Protein AF-A0A0F9BCU4-F1 (afdb_monomer)

Solvent-accessible surface area (backbone atoms only — not comparable to full-atom values): 13026 Å² total; per-residue (Å²): 126,60,72,67,46,51,76,42,69,86,35,14,66,63,17,43,56,48,29,57,57,51,48,73,81,33,63,68,57,53,56,47,33,61,50,18,60,74,67,30,83,35,57,85,41,32,33,21,34,30,30,59,36,35,42,67,47,48,54,51,52,46,32,46,41,42,12,38,26,50,52,32,40,21,48,50,41,42,74,52,28,35,38,29,33,37,16,17,36,30,71,76,66,54,29,30,26,29,33,38,56,66,46,54,71,70,57,48,53,52,27,49,48,54,37,58,72,63,66,41,84,41,78,45,78,54,74,89,38,58,86,87,75,54,69,70,65,41,53,44,49,56,50,23,45,80,68,70,35,56,50,61,68,57,80,91,48,50,62,36,63,52,66,65,58,30,55,62,37,44,78,64,65,29,45,80,82,77,76,86,66,32,24,25,62,44,76,42,64,45,72,70,48,52,50,55,35,52,52,51,52,36,48,76,70,69,45,82,84,75,42,91,72,40,80,76,40,74,42,67,56,97,92,39,71,49,26,36,30,32,37,31,82,92,46,82,47,74,46,68,56,131

Radius of gyration: 22.45 Å; Cα contacts (8 Å, |Δi|>4): 443; chains: 1; bounding box: 51×38×74 Å

Structure (mmCIF, N/CA/C/O backbone):
data_AF-A0A0F9BCU4-F1
#
_entry.id   AF-A0A0F9BCU4-F1
#
loop_
_atom_site.group_PDB
_atom_site.id
_atom_site.type_symbol
_atom_site.label_atom_id
_atom_site.label_alt_id
_atom_site.label_comp_id
_atom_site.label_asym_id
_atom_site.label_entity_id
_atom_site.label_seq_id
_atom_site.pdbx_PDB_ins_code
_atom_site.Cartn_x
_atom_site.Cartn_y
_atom_site.Cartn_z
_atom_site.occupancy
_atom_site.B_iso_or_equiv
_atom_site.auth_seq_id
_atom_site.auth_comp_id
_atom_site.auth_asym_id
_atom_site.auth_atom_id
_atom_site.pdbx_PDB_model_num
ATOM 1 N N . MET A 1 1 ? -12.234 -5.317 20.154 1.00 70.00 1 MET A N 1
ATOM 2 C CA . MET A 1 1 ? -11.363 -4.558 19.221 1.00 70.00 1 MET A CA 1
ATOM 3 C C . MET A 1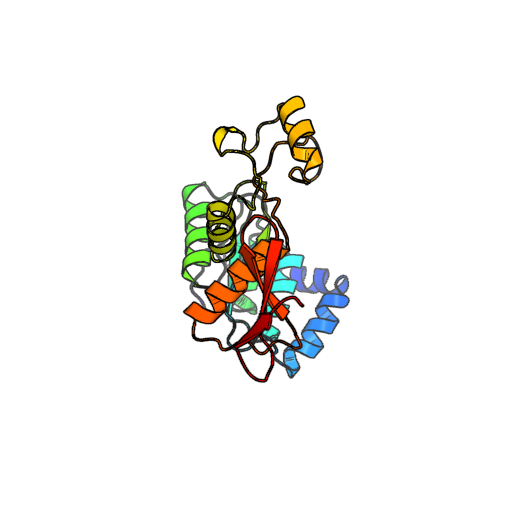 1 ? -10.838 -5.521 18.167 1.00 70.00 1 MET A C 1
ATOM 5 O O . MET A 1 1 ? -10.812 -6.709 18.474 1.00 70.00 1 MET A O 1
ATOM 9 N N . PRO A 1 2 ? -10.466 -5.062 16.959 1.00 85.88 2 PRO A N 1
ATOM 10 C CA . PRO A 1 2 ? -9.768 -5.923 16.001 1.00 85.88 2 PRO A CA 1
ATOM 11 C C . PRO A 1 2 ? -8.449 -6.451 16.592 1.00 85.88 2 PRO A C 1
ATOM 13 O O . PRO A 1 2 ? -7.915 -5.852 17.531 1.00 85.88 2 PRO A O 1
ATOM 16 N N . LYS A 1 3 ? -7.919 -7.553 16.042 1.00 94.81 3 LYS A N 1
ATOM 17 C CA . LYS A 1 3 ? -6.530 -7.965 16.309 1.00 94.81 3 LYS A CA 1
ATOM 18 C C . LYS A 1 3 ? -5.586 -6.840 15.859 1.00 94.81 3 LYS A C 1
ATOM 20 O O . LYS A 1 3 ? -5.864 -6.180 14.861 1.00 94.81 3 LYS A O 1
ATOM 25 N N . HIS A 1 4 ? -4.544 -6.582 16.636 1.00 97.75 4 HIS A N 1
ATOM 26 C CA . HIS A 1 4 ? -3.612 -5.473 16.435 1.00 97.75 4 HIS A CA 1
ATOM 27 C C . HIS A 1 4 ? -2.314 -5.746 17.198 1.00 97.75 4 HIS A C 1
ATOM 29 O O . HIS A 1 4 ? -2.291 -6.614 18.073 1.00 97.75 4 HIS A O 1
ATOM 35 N N . ASP A 1 5 ? -1.275 -4.982 16.881 1.00 98.31 5 ASP A N 1
ATOM 36 C CA . ASP A 1 5 ? -0.029 -4.921 17.641 1.00 98.31 5 ASP A CA 1
ATOM 37 C C . ASP A 1 5 ? 0.465 -3.469 17.625 1.00 98.31 5 ASP A C 1
ATOM 39 O O . ASP A 1 5 ? 0.948 -2.966 16.611 1.00 98.31 5 ASP A O 1
ATOM 43 N N . VAL A 1 6 ? 0.220 -2.756 18.724 1.00 98.00 6 VAL A N 1
ATOM 44 C CA . VAL A 1 6 ? 0.585 -1.344 18.896 1.00 98.00 6 VAL A CA 1
ATOM 45 C C . VAL A 1 6 ? 1.132 -1.149 20.302 1.00 98.00 6 VAL A C 1
ATOM 47 O O . VAL A 1 6 ? 0.768 -1.879 21.224 1.00 98.00 6 VAL A O 1
ATOM 50 N N . LYS A 1 7 ? 1.973 -0.133 20.486 1.00 97.75 7 LYS A N 1
ATOM 51 C CA . LYS A 1 7 ? 2.760 0.031 21.713 1.00 97.75 7 LYS A CA 1
ATOM 52 C C . LYS A 1 7 ? 1.928 0.214 22.981 1.00 97.75 7 LYS A C 1
ATOM 54 O O . LYS A 1 7 ? 2.223 -0.400 23.999 1.00 97.75 7 LYS A O 1
ATOM 59 N N . ASP A 1 8 ? 0.935 1.101 22.933 1.00 97.94 8 ASP A N 1
ATOM 60 C CA . ASP A 1 8 ? 0.086 1.419 24.082 1.00 97.94 8 ASP A CA 1
ATOM 61 C C . ASP A 1 8 ? -1.271 1.990 23.639 1.00 97.94 8 ASP A C 1
ATOM 63 O O . ASP A 1 8 ? -1.373 3.092 23.091 1.00 97.94 8 ASP A O 1
ATOM 67 N N . MET A 1 9 ? -2.348 1.256 23.930 1.00 98.19 9 MET A N 1
ATOM 68 C CA . MET A 1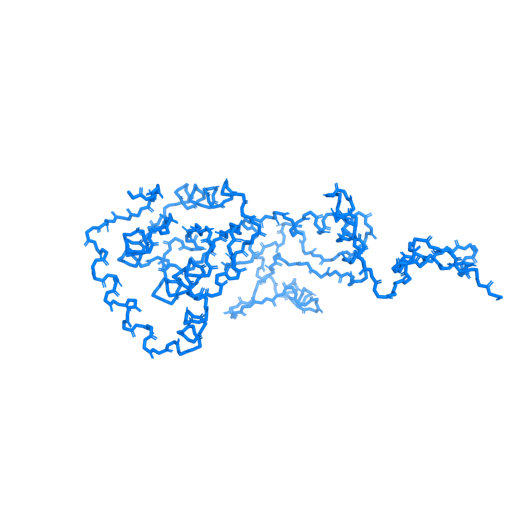 9 ? -3.723 1.669 23.632 1.00 98.19 9 MET A CA 1
ATOM 69 C C . MET A 1 9 ? -4.207 2.872 24.461 1.00 98.19 9 MET A C 1
ATOM 71 O O . MET A 1 9 ? -5.191 3.523 24.079 1.00 98.19 9 MET A O 1
ATOM 75 N N . GLY A 1 10 ? -3.542 3.189 25.577 1.00 98.38 10 GLY A N 1
ATOM 76 C CA . GLY A 1 10 ? -3.794 4.374 26.399 1.00 98.38 10 GLY A CA 1
ATOM 77 C C . GLY A 1 10 ? -3.548 5.685 25.648 1.00 98.38 10 GLY A C 1
ATOM 78 O O . GLY A 1 10 ? -4.226 6.684 25.901 1.00 98.38 10 GLY A O 1
ATOM 79 N N . LEU A 1 11 ? -2.676 5.666 24.637 1.00 98.44 11 LEU A N 1
ATOM 80 C CA . LEU A 1 11 ? -2.318 6.838 23.836 1.00 98.44 11 LEU A CA 1
ATOM 81 C C . LEU A 1 11 ? -3.399 7.266 22.833 1.00 98.44 11 LEU A C 1
ATOM 83 O O . LEU A 1 11 ? -3.357 8.383 22.314 1.00 98.44 11 LEU A O 1
ATOM 87 N N . ALA A 1 12 ? -4.394 6.414 22.580 1.00 98.62 12 ALA A N 1
ATOM 88 C CA . ALA A 1 12 ? -5.360 6.610 21.505 1.00 98.62 12 ALA A CA 1
ATOM 89 C C . ALA A 1 12 ? -6.087 7.964 21.569 1.00 98.62 12 ALA A C 1
ATOM 91 O O . ALA A 1 12 ? -6.316 8.576 20.531 1.00 98.62 12 ALA A O 1
ATOM 92 N N . LYS A 1 13 ? -6.455 8.454 22.764 1.00 98.62 13 LYS A N 1
ATOM 93 C CA . LYS A 1 13 ? -7.173 9.738 22.895 1.00 98.62 13 LYS A CA 1
ATOM 94 C C . LYS A 1 13 ? -6.317 10.903 22.390 1.00 98.62 13 LYS A C 1
ATOM 96 O O . LYS A 1 1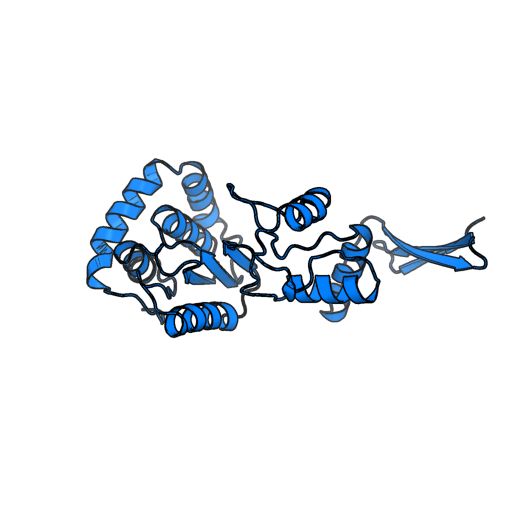3 ? -6.810 11.734 21.637 1.00 98.62 13 LYS A O 1
ATOM 101 N N . LYS A 1 14 ? -5.034 10.924 22.768 1.00 98.62 14 LYS A N 1
ATOM 102 C CA . LYS A 1 14 ? -4.061 11.916 22.292 1.00 98.62 14 LYS A CA 1
ATOM 103 C C . LYS A 1 14 ? -3.890 11.822 20.776 1.00 98.62 14 LYS A C 1
ATOM 105 O O . LYS A 1 14 ? -3.920 12.846 20.100 1.00 98.62 14 LYS A O 1
ATOM 110 N N . GLY A 1 15 ? -3.762 10.601 20.254 1.00 98.69 15 GLY A N 1
ATOM 111 C CA . GLY A 1 15 ? -3.670 10.363 18.816 1.00 98.69 15 GLY A CA 1
ATOM 112 C C . GLY A 1 15 ? -4.885 10.892 18.063 1.00 98.69 15 GLY A C 1
ATOM 113 O O . GLY A 1 15 ? -4.717 11.608 17.084 1.00 98.69 15 GLY A O 1
ATOM 114 N N . MET A 1 16 ? -6.100 10.628 18.556 1.00 98.69 16 MET A N 1
ATOM 115 C CA . MET A 1 16 ? -7.337 11.102 17.928 1.00 98.69 16 MET A CA 1
ATOM 116 C C . MET A 1 16 ? -7.375 12.628 17.821 1.00 98.69 16 MET A C 1
ATOM 118 O O . MET A 1 16 ? -7.617 13.143 16.736 1.00 98.69 16 MET A O 1
ATOM 122 N N . SER A 1 17 ? -7.037 13.354 18.893 1.00 98.56 17 SER A N 1
ATOM 123 C CA . SER A 1 17 ? -6.990 14.823 18.852 1.00 98.56 17 SER A CA 1
ATOM 124 C C . SER A 1 17 ? -5.992 15.354 17.817 1.00 98.56 17 SER A C 1
ATOM 126 O O . SER A 1 17 ? -6.264 16.344 17.145 1.00 98.56 17 SER A O 1
ATOM 128 N N . ARG A 1 18 ? -4.843 14.688 17.643 1.00 98.69 18 ARG A N 1
ATOM 129 C CA . ARG A 1 18 ? -3.858 15.065 16.616 1.00 98.69 18 ARG A CA 1
ATOM 130 C C . ARG A 1 18 ? -4.338 14.736 15.202 1.00 98.69 18 ARG A C 1
ATOM 132 O O . ARG A 1 18 ? -4.091 15.517 14.291 1.00 98.69 18 ARG A O 1
ATOM 139 N N . ILE A 1 19 ? -5.027 13.608 15.020 1.00 98.75 19 ILE A N 1
ATOM 140 C CA . ILE A 1 19 ? -5.619 13.216 13.732 1.00 98.75 19 ILE A CA 1
ATOM 141 C C . ILE A 1 19 ? -6.692 14.226 13.311 1.00 98.75 19 ILE A C 1
ATOM 143 O O . ILE A 1 19 ? -6.720 14.629 12.151 1.00 98.75 19 ILE A O 1
ATOM 147 N N . GLU A 1 20 ? -7.547 14.650 14.244 1.00 98.38 20 GLU A N 1
ATOM 148 C CA . GLU A 1 20 ? -8.575 15.672 14.006 1.00 98.38 20 GLU A CA 1
ATOM 149 C C . GLU A 1 20 ? -7.959 17.024 13.663 1.00 98.38 20 GLU A C 1
ATOM 151 O O . GLU A 1 20 ? -8.418 17.680 12.732 1.00 98.38 20 GLU A O 1
ATOM 156 N N . TRP A 1 21 ? -6.894 17.416 14.367 1.00 98.25 21 TRP A N 1
ATOM 157 C CA . TRP A 1 21 ? -6.181 18.650 14.061 1.00 98.25 21 TRP A CA 1
ATOM 158 C C . TRP A 1 21 ? -5.569 18.621 12.656 1.00 98.25 21 TRP A C 1
ATOM 160 O O . TRP A 1 21 ? -5.815 19.532 11.874 1.00 98.25 21 TRP A O 1
ATOM 170 N N . ALA A 1 22 ? -4.873 17.540 12.288 1.00 98.00 22 ALA A N 1
ATOM 171 C CA . ALA A 1 22 ? -4.328 17.382 10.939 1.00 98.00 22 ALA A CA 1
ATOM 172 C C . ALA A 1 22 ? -5.424 17.378 9.858 1.00 98.00 22 ALA A C 1
ATOM 174 O O . ALA A 1 22 ? -5.225 17.923 8.778 1.00 98.00 22 ALA A O 1
ATOM 175 N N . ALA A 1 23 ? -6.601 16.809 10.146 1.00 97.25 23 ALA A N 1
ATOM 176 C CA . ALA A 1 23 ? -7.711 16.754 9.194 1.00 97.25 23 ALA A CA 1
ATOM 177 C C . ALA A 1 23 ? -8.205 18.144 8.753 1.00 97.25 23 ALA A C 1
ATOM 179 O O . ALA A 1 23 ? -8.746 18.266 7.652 1.00 97.25 23 ALA A O 1
ATOM 180 N N . MET A 1 24 ? -8.008 19.181 9.579 1.00 97.06 24 MET A N 1
ATOM 181 C CA . MET A 1 24 ? -8.387 20.561 9.251 1.00 97.06 24 MET A CA 1
ATOM 182 C C . MET A 1 24 ? -7.643 21.088 8.013 1.00 97.06 24 MET A C 1
ATOM 184 O O . MET A 1 24 ? -8.233 21.829 7.230 1.00 97.06 24 MET A O 1
ATOM 188 N N . ASP A 1 25 ? -6.414 20.619 7.779 1.00 97.38 25 ASP A N 1
ATOM 189 C CA . ASP A 1 25 ? -5.574 20.997 6.634 1.00 97.38 25 ASP A CA 1
ATOM 190 C C . ASP A 1 25 ? -5.607 19.957 5.492 1.00 97.38 25 ASP A C 1
ATOM 192 O O . ASP A 1 25 ? -4.797 19.996 4.566 1.00 97.38 25 ASP A O 1
ATOM 196 N N . MET A 1 26 ? -6.568 19.020 5.508 1.00 97.56 26 MET A N 1
ATOM 197 C CA . MET A 1 26 ? -6.723 17.964 4.490 1.00 97.56 26 MET A CA 1
ATOM 198 C C . MET A 1 26 ? -8.081 18.038 3.751 1.00 97.56 26 MET A C 1
ATOM 200 O O . MET A 1 26 ? -8.825 17.048 3.709 1.00 97.56 26 MET A O 1
ATOM 204 N N . PRO A 1 27 ? -8.436 19.173 3.112 1.00 96.19 27 PRO A N 1
ATOM 205 C CA . PRO A 1 27 ? -9.784 19.417 2.582 1.00 96.19 27 PRO A CA 1
ATOM 206 C C . PRO A 1 27 ? -10.208 18.433 1.481 1.00 96.19 27 PRO A C 1
ATOM 208 O O . PRO A 1 27 ? -11.389 18.105 1.353 1.00 96.19 27 PRO A O 1
ATOM 211 N N . VAL A 1 28 ? -9.253 17.920 0.697 1.00 96.88 28 VAL A N 1
ATOM 212 C CA . VAL A 1 28 ? -9.528 16.926 -0.352 1.00 96.88 28 VAL A CA 1
ATOM 213 C C . VAL A 1 28 ? -10.012 15.610 0.258 1.00 96.88 28 VAL A C 1
ATOM 215 O O . VAL A 1 28 ? -11.033 15.074 -0.173 1.00 96.88 28 VAL A O 1
ATOM 218 N N . LEU A 1 29 ? -9.328 15.110 1.293 1.00 95.00 29 LEU A N 1
ATOM 219 C CA . LEU A 1 29 ? -9.735 13.886 1.986 1.00 95.00 29 LEU A CA 1
ATOM 220 C C . LEU A 1 29 ? -11.077 14.073 2.685 1.00 95.00 29 LEU A C 1
ATOM 222 O O . LEU A 1 29 ? -11.917 13.186 2.584 1.00 95.00 29 LEU A O 1
ATOM 226 N N . GLU A 1 30 ? -11.339 15.223 3.310 1.00 95.69 30 GLU A N 1
ATOM 227 C CA . GLU A 1 30 ? -12.645 15.467 3.933 1.00 95.69 30 GLU A CA 1
ATOM 228 C C . GLU A 1 30 ? -13.791 15.465 2.905 1.00 95.69 30 GLU A C 1
ATOM 230 O O . GLU A 1 30 ? -14.842 14.860 3.138 1.00 95.69 30 GLU A O 1
ATOM 235 N N . ASN A 1 31 ? -13.584 16.051 1.722 1.00 97.12 31 ASN A N 1
ATOM 236 C CA . ASN A 1 31 ? -14.561 15.976 0.632 1.00 97.12 31 ASN A CA 1
ATOM 237 C C . ASN A 1 31 ? -14.800 14.530 0.170 1.00 97.12 31 ASN A C 1
ATOM 239 O O . ASN A 1 31 ? -15.949 14.118 -0.026 1.00 97.12 31 ASN A O 1
ATOM 243 N N . ILE A 1 32 ? -13.739 13.726 0.062 1.00 97.31 32 ILE A N 1
ATOM 244 C CA . ILE A 1 32 ? -13.852 12.301 -0.271 1.00 97.31 32 ILE A CA 1
ATOM 245 C C . ILE A 1 32 ? -14.584 11.543 0.843 1.00 97.31 32 ILE A C 1
ATOM 247 O O . ILE A 1 32 ? -15.491 10.775 0.530 1.00 97.31 32 ILE A O 1
ATOM 251 N N . LYS A 1 33 ? -14.276 11.789 2.126 1.00 97.50 33 LYS A N 1
ATOM 252 C CA . LYS A 1 33 ? -14.950 11.168 3.281 1.00 97.50 33 LYS A CA 1
ATOM 253 C C . LYS A 1 33 ? -16.453 11.416 3.257 1.00 97.50 33 LYS A C 1
ATOM 255 O O . LYS A 1 33 ? -17.221 10.474 3.457 1.00 97.50 33 LYS A O 1
ATOM 260 N N . LYS A 1 34 ? -16.887 12.654 2.993 1.00 97.38 34 LYS A N 1
ATOM 261 C CA . LYS A 1 34 ? -18.315 13.007 2.881 1.00 97.38 34 LYS A CA 1
ATOM 262 C C . LYS A 1 34 ? -19.020 12.166 1.819 1.00 97.38 34 LYS A C 1
ATOM 264 O O . LYS A 1 34 ? -20.066 11.586 2.106 1.00 97.38 34 LYS A O 1
ATOM 269 N N . ARG A 1 35 ? -18.419 12.035 0.632 1.00 98.19 35 ARG A N 1
ATOM 270 C CA . ARG A 1 35 ? -18.944 11.187 -0.449 1.00 98.19 35 ARG A CA 1
ATOM 271 C C . ARG A 1 35 ? -18.926 9.702 -0.071 1.00 98.19 35 ARG A C 1
ATOM 273 O O . ARG A 1 35 ? -19.934 9.014 -0.178 1.00 98.19 35 ARG A O 1
ATOM 280 N N . PHE A 1 36 ? -17.798 9.210 0.433 1.00 98.12 36 PHE A N 1
ATOM 281 C CA . PHE A 1 36 ? -17.575 7.796 0.739 1.00 98.12 36 PHE A CA 1
ATOM 282 C C . PHE A 1 36 ? -18.489 7.276 1.852 1.00 98.12 36 PHE A C 1
ATOM 284 O O . PHE A 1 36 ? -18.984 6.159 1.738 1.00 98.12 36 PHE A O 1
ATOM 291 N N . ARG A 1 37 ? -18.794 8.100 2.866 1.00 97.19 37 ARG A N 1
ATOM 292 C CA . ARG A 1 37 ? -19.786 7.788 3.914 1.00 97.19 37 ARG A CA 1
ATOM 293 C C . ARG A 1 37 ? -21.146 7.390 3.334 1.00 97.19 37 ARG A C 1
ATOM 295 O O . ARG A 1 37 ? -21.790 6.493 3.879 1.00 97.19 37 ARG A O 1
ATOM 302 N N . LYS A 1 38 ? -21.570 8.067 2.263 1.00 97.38 38 LYS A N 1
ATOM 303 C CA . LYS A 1 38 ? -22.852 7.841 1.592 1.00 97.38 38 LYS A CA 1
ATOM 304 C C . LYS A 1 38 ? -22.764 6.675 0.611 1.00 97.38 38 LYS A C 1
ATOM 306 O O . LYS A 1 38 ? -23.544 5.733 0.713 1.00 97.38 38 LYS A O 1
ATOM 311 N N . ASP A 1 39 ? -21.800 6.739 -0.300 1.00 97.50 39 ASP A N 1
ATOM 312 C CA . ASP A 1 39 ? -21.796 5.890 -1.493 1.00 97.50 39 ASP A CA 1
ATOM 313 C C . ASP A 1 39 ? -21.124 4.532 -1.250 1.00 97.50 39 ASP A C 1
ATOM 315 O O . ASP A 1 39 ? -21.405 3.565 -1.952 1.00 97.50 39 ASP A O 1
ATOM 319 N N . LYS A 1 40 ? -20.237 4.451 -0.249 1.00 97.88 40 LYS A N 1
ATOM 320 C CA . LYS A 1 40 ? -19.439 3.266 0.105 1.00 97.88 40 LYS A CA 1
ATOM 321 C C . LYS A 1 40 ? -18.856 2.527 -1.116 1.00 97.88 40 LYS A C 1
ATOM 323 O O . LYS A 1 40 ? -19.071 1.320 -1.261 1.00 97.88 40 LYS A O 1
ATOM 328 N N . PRO A 1 41 ? -18.095 3.218 -1.987 1.00 96.31 41 PRO A N 1
ATOM 329 C CA . PRO A 1 41 ? -17.649 2.656 -3.263 1.00 96.31 41 PRO A CA 1
ATOM 330 C C . PRO A 1 41 ? -16.645 1.503 -3.122 1.00 96.31 41 PRO A C 1
ATOM 332 O O . PRO A 1 41 ? -16.408 0.780 -4.080 1.00 96.31 41 PRO A O 1
ATOM 335 N N . LEU A 1 42 ? -16.052 1.322 -1.940 1.00 96.75 42 LEU A N 1
ATOM 336 C CA . LEU A 1 42 ? -15.071 0.277 -1.650 1.00 96.75 42 LEU A CA 1
ATOM 337 C C . LEU A 1 42 ? -15.683 -0.901 -0.877 1.00 96.75 42 LEU A C 1
ATOM 339 O O . LEU A 1 42 ? -14.955 -1.741 -0.346 1.00 96.75 42 LEU A O 1
ATOM 343 N N . LYS A 1 43 ? -17.016 -0.968 -0.766 1.00 97.69 43 LYS A N 1
ATOM 344 C CA . LYS A 1 43 ? -17.704 -2.047 -0.053 1.00 97.69 43 LYS A CA 1
ATOM 345 C C . LYS A 1 43 ? -17.305 -3.412 -0.622 1.00 97.69 43 LYS A C 1
ATOM 347 O O . LYS A 1 43 ? -17.479 -3.676 -1.805 1.00 97.69 43 LYS A O 1
ATOM 352 N N . GLY A 1 44 ? -16.831 -4.294 0.257 1.00 92.94 44 GLY A N 1
ATOM 353 C CA . GLY A 1 44 ? -16.412 -5.656 -0.098 1.00 92.94 44 GLY A CA 1
ATOM 354 C C . GLY A 1 44 ? -14.953 -5.775 -0.542 1.00 92.94 44 GLY A C 1
ATOM 355 O O . GLY A 1 44 ? -14.461 -6.894 -0.675 1.00 92.94 44 GLY A O 1
ATOM 356 N N . LEU A 1 45 ? -14.243 -4.655 -0.709 1.00 94.19 45 LEU A N 1
ATOM 357 C CA . LEU A 1 45 ? -12.810 -4.660 -0.983 1.00 94.19 45 LEU A CA 1
ATOM 358 C C . LEU A 1 45 ? -12.015 -4.757 0.319 1.00 94.19 45 LEU A C 1
ATOM 360 O O . LEU A 1 45 ? -12.330 -4.103 1.316 1.00 94.19 45 LEU A O 1
ATOM 364 N N . ARG A 1 46 ? -10.958 -5.564 0.290 1.00 97.00 46 ARG A N 1
ATOM 365 C CA . ARG A 1 46 ? -9.916 -5.612 1.311 1.00 97.00 46 ARG A CA 1
ATOM 366 C C . ARG A 1 46 ? -8.729 -4.791 0.828 1.00 97.00 46 ARG A C 1
ATOM 368 O O . ARG A 1 46 ? -8.267 -4.972 -0.300 1.00 97.00 46 ARG A O 1
ATOM 375 N N . VAL A 1 47 ? -8.243 -3.909 1.692 1.00 95.62 47 VAL A N 1
ATOM 376 C CA . VAL A 1 47 ? -7.095 -3.039 1.442 1.00 95.62 47 VAL A CA 1
ATOM 377 C C . VAL A 1 47 ? -6.038 -3.296 2.509 1.00 95.62 47 VAL A C 1
ATOM 379 O O . VAL A 1 47 ? -6.349 -3.274 3.699 1.00 95.62 47 VAL A O 1
ATOM 382 N N . SER A 1 48 ? -4.797 -3.523 2.095 1.00 96.62 48 SER A N 1
ATOM 383 C CA . SER A 1 48 ? -3.646 -3.589 3.002 1.00 96.62 48 SER A CA 1
ATOM 384 C C . SER A 1 48 ? -2.736 -2.398 2.742 1.00 96.62 48 SER A C 1
ATOM 386 O O . SER A 1 48 ? -2.304 -2.189 1.613 1.00 96.62 48 SER A O 1
ATOM 388 N N . ALA A 1 49 ? -2.466 -1.608 3.773 1.00 95.94 49 ALA A N 1
ATOM 389 C CA . ALA A 1 49 ? -1.611 -0.435 3.698 1.00 95.94 49 ALA A CA 1
ATOM 390 C C . ALA A 1 49 ? -0.321 -0.674 4.490 1.00 95.94 49 ALA A C 1
ATOM 392 O O . ALA A 1 49 ? -0.376 -0.925 5.689 1.00 95.94 49 ALA A O 1
ATOM 393 N N . CYS A 1 50 ? 0.819 -0.571 3.818 1.00 95.12 50 CYS A N 1
ATOM 394 C CA . CYS A 1 50 ? 2.161 -0.560 4.383 1.00 95.12 50 CYS A CA 1
ATOM 395 C C . CYS A 1 50 ? 2.723 0.851 4.176 1.00 95.12 50 CYS A C 1
ATOM 397 O O . CYS A 1 50 ? 3.233 1.179 3.112 1.00 95.12 50 CYS A O 1
ATOM 399 N N . LEU A 1 51 ? 2.524 1.734 5.157 1.00 95.38 51 LEU A N 1
ATOM 400 C CA . LEU A 1 51 ? 2.798 3.172 5.033 1.00 95.38 51 LEU A CA 1
ATOM 401 C C . LEU A 1 51 ? 3.435 3.710 6.318 1.00 95.38 51 LEU A C 1
ATOM 403 O O . LEU A 1 51 ? 3.372 3.079 7.375 1.00 95.38 51 LEU A O 1
ATOM 407 N N . HIS A 1 52 ? 3.987 4.922 6.276 1.00 95.94 52 HIS A N 1
ATOM 408 C CA . HIS A 1 52 ? 4.329 5.644 7.499 1.00 95.94 52 HIS A CA 1
ATOM 409 C C . HIS A 1 52 ? 3.067 5.883 8.345 1.00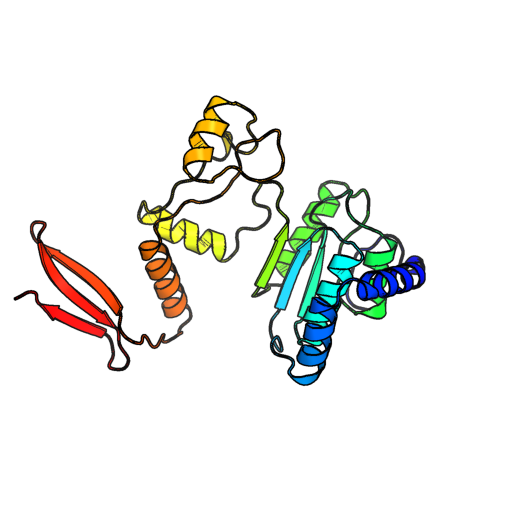 95.94 52 HIS A C 1
ATOM 411 O O . HIS A 1 52 ? 2.103 6.495 7.882 1.00 95.94 52 HIS A O 1
ATOM 417 N N . VAL A 1 53 ? 3.045 5.409 9.596 1.00 97.94 53 VAL A N 1
ATOM 418 C CA . VAL A 1 53 ? 1.857 5.511 10.464 1.00 97.94 53 VAL A CA 1
ATOM 419 C C . VAL A 1 53 ? 1.838 6.863 11.180 1.00 97.94 53 VAL A C 1
ATOM 421 O O . VAL A 1 53 ? 2.325 7.008 12.302 1.00 97.94 53 VAL A O 1
ATOM 424 N N . THR A 1 54 ? 1.270 7.861 10.503 1.00 98.31 54 THR A N 1
ATOM 425 C CA . THR A 1 54 ? 1.151 9.259 10.950 1.00 98.31 54 THR A CA 1
ATOM 426 C C . THR A 1 54 ? -0.297 9.759 10.896 1.00 98.31 54 THR A C 1
ATOM 428 O O . THR A 1 54 ? -1.207 9.049 10.459 1.00 98.31 54 THR A O 1
ATOM 431 N N . THR A 1 55 ? -0.535 10.985 11.368 1.00 98.50 55 THR A N 1
ATOM 432 C CA . THR A 1 55 ? -1.853 11.640 11.395 1.00 98.50 55 THR A CA 1
ATOM 433 C C . THR A 1 55 ? -2.519 11.721 10.020 1.00 98.50 55 THR A C 1
ATOM 435 O O . THR A 1 55 ? -3.735 11.555 9.901 1.00 98.50 55 THR A O 1
ATOM 438 N N . GLU A 1 56 ? -1.725 11.913 8.972 1.00 97.94 56 GLU A N 1
ATOM 439 C CA . GLU A 1 56 ? -2.165 11.986 7.580 1.00 97.94 56 GLU A CA 1
ATOM 440 C C . GLU A 1 56 ? -2.622 10.604 7.094 1.00 97.94 56 GLU A C 1
ATOM 442 O O . GLU A 1 56 ? -3.732 10.454 6.576 1.00 97.94 56 GLU A O 1
ATOM 447 N N . THR A 1 57 ? -1.816 9.569 7.353 1.00 98.00 57 THR A N 1
ATOM 448 C CA . THR A 1 57 ? -2.153 8.172 7.038 1.00 98.00 57 THR A CA 1
ATOM 449 C C . THR A 1 57 ? -3.402 7.717 7.781 1.00 98.00 57 THR A C 1
ATOM 451 O O . THR A 1 57 ? -4.265 7.062 7.202 1.00 98.00 57 THR A O 1
ATOM 454 N N . ALA A 1 58 ? -3.567 8.103 9.045 1.00 98.56 58 ALA A N 1
ATOM 455 C CA . ALA A 1 58 ? -4.770 7.794 9.807 1.00 98.56 58 ALA A CA 1
ATOM 456 C C . ALA A 1 58 ? -6.034 8.414 9.185 1.00 98.56 58 ALA A C 1
ATOM 458 O O . ALA A 1 58 ? -7.072 7.752 9.108 1.00 98.56 58 ALA A O 1
ATOM 459 N N . ASN A 1 59 ? -5.945 9.645 8.669 1.00 98.62 59 ASN A N 1
ATOM 460 C CA . ASN A 1 59 ? -7.038 10.272 7.924 1.00 98.62 59 ASN A CA 1
ATOM 461 C C . ASN A 1 59 ? -7.350 9.550 6.605 1.00 98.62 59 ASN A C 1
ATOM 463 O O . ASN A 1 59 ? -8.525 9.409 6.245 1.00 98.62 59 ASN A O 1
ATOM 467 N N . LEU A 1 60 ? -6.330 9.047 5.910 1.00 98.25 60 LEU A N 1
ATOM 468 C CA . LEU A 1 60 ? -6.508 8.190 4.739 1.00 98.25 60 LEU A CA 1
ATOM 469 C C . LEU A 1 60 ? -7.202 6.866 5.106 1.00 98.25 60 LEU A C 1
ATOM 471 O O . LEU A 1 60 ? -8.200 6.516 4.477 1.00 98.25 60 LEU A O 1
ATOM 475 N N . MET A 1 61 ? -6.750 6.166 6.153 1.00 98.44 61 MET A N 1
ATOM 476 C CA . MET A 1 61 ? -7.358 4.904 6.603 1.00 98.44 61 MET A CA 1
ATOM 477 C C . MET A 1 61 ? -8.824 5.083 6.996 1.00 98.44 61 MET A C 1
ATOM 479 O O . MET A 1 61 ? -9.676 4.279 6.612 1.00 98.44 61 MET A O 1
ATOM 483 N N . ASP A 1 62 ? -9.136 6.163 7.716 1.00 98.44 62 ASP A N 1
ATOM 484 C CA . ASP A 1 62 ? -10.512 6.518 8.051 1.00 98.44 62 ASP A CA 1
ATOM 485 C C . ASP A 1 62 ? -11.356 6.731 6.786 1.00 98.44 62 ASP A C 1
ATOM 487 O O . ASP A 1 62 ? -12.471 6.225 6.690 1.00 98.44 62 ASP A O 1
ATOM 491 N N . THR A 1 63 ? -10.802 7.395 5.769 1.00 98.44 63 THR A N 1
ATOM 492 C CA . THR A 1 63 ? -11.482 7.605 4.483 1.00 98.44 63 THR A CA 1
ATOM 493 C C . THR A 1 63 ? -11.801 6.293 3.776 1.00 98.44 63 THR A C 1
ATOM 495 O O .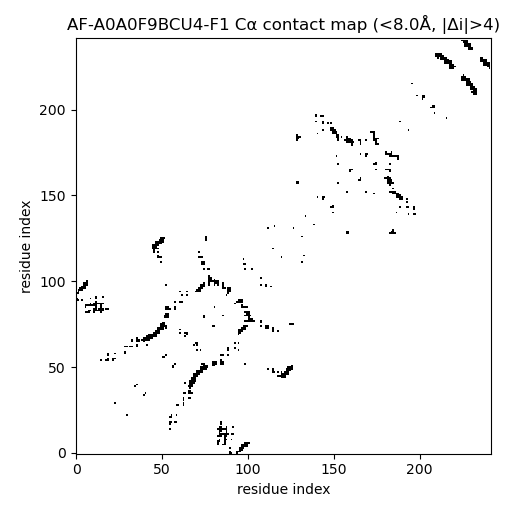 THR A 1 63 ? -12.949 6.074 3.387 1.00 98.44 63 THR A O 1
ATOM 498 N N . LEU A 1 64 ? -10.823 5.394 3.646 1.00 98.25 64 LEU A N 1
ATOM 499 C CA . LEU A 1 64 ? -11.006 4.094 2.992 1.00 98.25 64 LEU A CA 1
ATOM 500 C C . LEU A 1 64 ? -12.046 3.237 3.723 1.00 98.25 64 LEU A C 1
ATOM 502 O O . LEU A 1 64 ? -12.958 2.687 3.100 1.00 98.25 64 LEU A O 1
ATOM 506 N N . ARG A 1 65 ? -11.963 3.198 5.057 1.00 97.75 65 ARG A N 1
ATOM 507 C CA . ARG A 1 65 ? -12.941 2.526 5.919 1.00 97.75 65 ARG A CA 1
ATOM 508 C C . ARG A 1 65 ? -14.346 3.094 5.732 1.00 97.75 65 ARG A C 1
ATOM 510 O O . ARG A 1 65 ? -15.304 2.332 5.611 1.00 97.75 65 ARG A O 1
ATOM 517 N N . LEU A 1 66 ? -14.494 4.420 5.717 1.00 98.31 66 LEU A N 1
ATOM 518 C CA . LEU A 1 66 ? -15.782 5.075 5.468 1.00 98.31 66 LEU A CA 1
ATOM 519 C C . LEU A 1 66 ? -16.324 4.742 4.074 1.00 98.31 66 LEU A C 1
ATOM 521 O O . LEU A 1 66 ? -17.534 4.603 3.921 1.00 98.31 66 LEU A O 1
ATOM 525 N N . GLY A 1 67 ? -15.434 4.529 3.101 1.00 98.00 67 GLY A N 1
ATOM 526 C CA . GLY A 1 67 ? -15.755 4.000 1.778 1.00 98.00 67 GLY A CA 1
ATOM 527 C C . GLY A 1 67 ? -16.215 2.542 1.769 1.00 98.00 67 GLY A C 1
ATOM 528 O O . GLY A 1 67 ? -16.626 2.063 0.720 1.00 98.00 67 GLY A O 1
ATOM 529 N N . GLY A 1 68 ? -16.197 1.838 2.902 1.00 97.88 68 GLY A N 1
ATOM 530 C CA . GLY A 1 68 ? -16.662 0.457 3.032 1.00 97.88 68 GLY A CA 1
ATOM 531 C C . GLY A 1 68 ? -15.576 -0.607 2.874 1.00 97.88 68 GLY A C 1
ATOM 532 O O . GLY A 1 68 ? -15.912 -1.792 2.914 1.00 97.88 68 GLY A O 1
ATOM 533 N N . ALA A 1 69 ? -14.310 -0.212 2.720 1.00 98.00 69 ALA A N 1
ATOM 534 C CA . ALA A 1 69 ? -13.200 -1.155 2.654 1.00 98.00 69 ALA A CA 1
ATOM 535 C C . ALA A 1 69 ? -12.944 -1.818 4.017 1.00 98.00 69 ALA A C 1
ATOM 537 O O . ALA A 1 69 ? -13.019 -1.171 5.066 1.00 98.00 69 ALA A O 1
ATOM 538 N N . ALA A 1 70 ? -12.567 -3.095 3.996 1.00 97.94 70 ALA A N 1
ATOM 539 C CA . ALA A 1 70 ? -11.891 -3.737 5.116 1.00 97.94 70 ALA A CA 1
ATOM 540 C C . ALA A 1 70 ? -10.400 -3.398 5.017 1.00 97.94 70 ALA A C 1
ATOM 542 O O . ALA A 1 70 ? -9.751 -3.791 4.055 1.00 97.94 70 ALA A O 1
ATOM 543 N N . VAL A 1 71 ? -9.871 -2.626 5.963 1.00 98.06 71 VAL A N 1
ATOM 544 C CA . VAL A 1 71 ? -8.510 -2.072 5.885 1.00 98.06 71 VAL A CA 1
ATOM 545 C C . VAL A 1 71 ? -7.622 -2.702 6.954 1.00 98.06 71 VAL A C 1
ATOM 547 O O . VAL A 1 71 ? -8.061 -2.815 8.094 1.00 98.06 71 VAL A O 1
ATOM 550 N N . VAL A 1 72 ? -6.386 -3.061 6.611 1.00 98.31 72 VAL A N 1
ATOM 551 C CA . VAL A 1 72 ? -5.306 -3.405 7.556 1.00 98.31 72 VAL A CA 1
ATOM 552 C C . VAL A 1 72 ? -4.150 -2.433 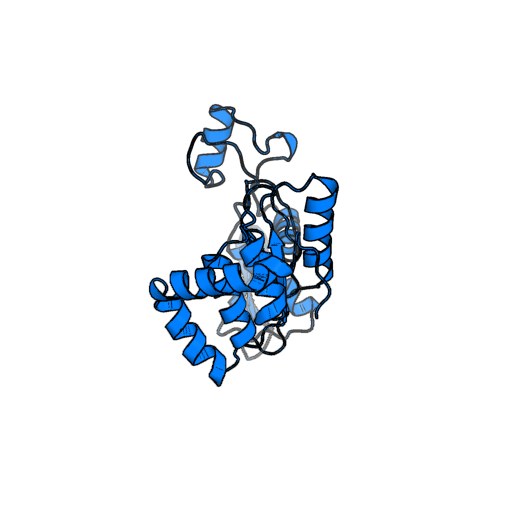7.338 1.00 98.31 72 VAL A C 1
ATOM 554 O O . VAL A 1 72 ? -3.828 -2.127 6.192 1.00 98.31 72 VAL A O 1
ATOM 557 N N . LEU A 1 73 ? -3.540 -1.948 8.420 1.00 98.38 73 LEU A N 1
ATOM 558 C CA . LEU A 1 73 ? -2.411 -1.017 8.383 1.00 98.38 73 LEU A CA 1
ATOM 559 C C . LEU A 1 73 ? -1.177 -1.630 9.059 1.00 98.38 73 LEU A C 1
ATOM 561 O O . LEU A 1 73 ? -1.270 -2.088 10.197 1.00 98.38 73 LEU A O 1
ATOM 565 N N . CYS A 1 74 ? -0.023 -1.566 8.402 1.00 97.12 74 CYS A N 1
ATOM 566 C CA . CYS A 1 74 ? 1.287 -1.791 9.004 1.00 97.12 74 CYS A CA 1
ATOM 567 C C . CYS A 1 74 ? 2.272 -0.669 8.650 1.00 97.12 74 CYS A C 1
ATOM 569 O O . CYS A 1 74 ? 2.027 0.126 7.737 1.00 97.12 74 CYS A O 1
ATOM 571 N N . ALA A 1 75 ? 3.373 -0.578 9.398 1.00 95.44 75 ALA A N 1
ATOM 572 C CA . ALA A 1 75 ? 4.412 0.414 9.141 1.00 95.44 75 ALA A CA 1
ATOM 573 C C . ALA A 1 75 ? 5.276 0.035 7.926 1.00 95.44 75 ALA A C 1
ATOM 575 O O . ALA A 1 75 ? 5.696 -1.111 7.808 1.00 95.44 75 ALA A O 1
ATOM 576 N N . SER A 1 76 ? 5.614 1.012 7.078 1.00 91.62 76 SER A N 1
ATOM 577 C CA . SER A 1 76 ? 6.629 0.866 6.012 1.00 91.62 76 SER A CA 1
ATOM 578 C C . SER A 1 76 ? 8.060 1.175 6.471 1.00 91.62 76 SER A C 1
ATOM 580 O O . SER A 1 76 ? 9.029 1.005 5.732 1.00 91.62 76 SER A O 1
ATOM 582 N N . ASN A 1 77 ? 8.216 1.681 7.697 1.00 89.69 77 ASN A N 1
ATOM 583 C CA . ASN A 1 77 ? 9.514 1.966 8.296 1.00 89.69 77 ASN A CA 1
ATOM 584 C C . ASN A 1 77 ? 9.423 1.887 9.831 1.00 89.69 77 ASN A C 1
ATOM 586 O O . ASN A 1 77 ? 8.610 2.628 10.405 1.00 89.69 77 ASN A O 1
ATOM 590 N N . PRO A 1 78 ? 10.300 1.108 10.500 1.00 89.31 78 PRO A N 1
ATOM 591 C CA . PRO A 1 78 ? 10.290 0.926 11.954 1.00 89.31 78 PRO A CA 1
ATOM 592 C C . PRO A 1 78 ? 10.314 2.220 12.777 1.00 89.31 78 PRO A C 1
ATOM 594 O O . PRO A 1 78 ? 9.790 2.263 13.884 1.00 89.31 78 PRO A O 1
ATOM 597 N N . LEU A 1 79 ? 10.924 3.299 12.277 1.00 91.81 79 LEU A N 1
ATOM 598 C CA . LEU A 1 79 ? 11.102 4.550 13.030 1.00 91.81 79 LEU A CA 1
ATOM 599 C C . LEU A 1 79 ? 9.994 5.583 12.795 1.00 91.81 79 LEU A C 1
ATOM 601 O O . LEU A 1 79 ? 9.935 6.595 13.500 1.00 91.81 79 LEU A O 1
ATOM 605 N N . SER A 1 80 ? 9.135 5.348 11.806 1.00 92.31 80 SER A N 1
ATOM 606 C CA . SER A 1 80 ? 8.169 6.341 11.324 1.00 92.31 80 SER A CA 1
ATOM 607 C C . SER A 1 80 ? 6.855 6.380 12.098 1.00 92.31 80 SER A C 1
ATOM 609 O O . SER A 1 80 ? 6.155 7.392 12.071 1.00 92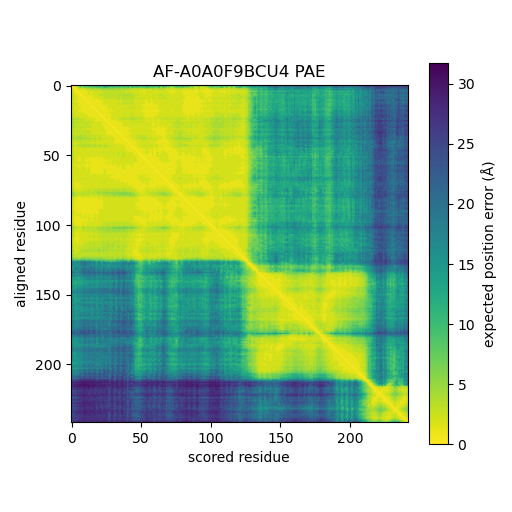.31 80 SER A O 1
ATOM 611 N N . THR A 1 81 ? 6.528 5.294 12.798 1.00 97.94 81 THR A N 1
ATOM 612 C CA . THR A 1 81 ? 5.274 5.161 13.531 1.00 97.94 81 THR A CA 1
ATOM 613 C C . THR A 1 81 ? 5.137 6.237 14.602 1.00 97.94 81 THR A C 1
ATOM 615 O O . THR A 1 81 ? 6.041 6.484 15.403 1.00 97.94 81 THR A O 1
ATOM 618 N N . GLN A 1 82 ? 3.968 6.863 14.652 1.00 98.62 82 GLN A N 1
ATOM 619 C CA . GLN A 1 82 ? 3.521 7.657 15.786 1.00 98.62 82 GLN A CA 1
ATOM 620 C C . GLN A 1 82 ? 2.606 6.774 16.643 1.00 98.62 82 GLN A C 1
ATOM 622 O O . GLN A 1 82 ? 1.470 6.494 16.265 1.00 98.62 82 GLN A O 1
ATOM 627 N N . ASP A 1 83 ? 3.118 6.291 17.779 1.00 98.69 83 ASP A N 1
ATOM 628 C CA . ASP A 1 83 ? 2.450 5.263 18.600 1.00 98.69 83 ASP A CA 1
ATOM 629 C C . ASP A 1 83 ? 1.027 5.664 19.039 1.00 98.69 83 ASP A C 1
ATOM 631 O O . ASP A 1 83 ? 0.118 4.836 19.097 1.00 98.69 83 ASP A O 1
ATOM 635 N N . ASP A 1 84 ? 0.810 6.953 19.308 1.00 98.75 84 ASP A N 1
ATOM 636 C CA . ASP A 1 84 ? -0.499 7.497 19.664 1.00 98.75 84 ASP A CA 1
ATOM 637 C C . ASP A 1 84 ? -1.499 7.437 18.506 1.00 98.75 84 ASP A C 1
ATOM 639 O O . ASP A 1 84 ? -2.671 7.110 18.713 1.00 98.75 84 ASP A O 1
ATOM 643 N N . VAL A 1 85 ? -1.031 7.684 17.284 1.00 98.81 85 VAL A N 1
ATOM 644 C CA . VAL A 1 85 ? -1.819 7.549 16.056 1.00 98.81 85 VAL A CA 1
ATOM 645 C C . VAL A 1 85 ? -2.168 6.085 15.782 1.00 98.81 85 VAL A C 1
ATOM 647 O O . VAL A 1 85 ? -3.333 5.787 15.520 1.00 98.81 85 VAL A O 1
ATOM 650 N N . ALA A 1 86 ? -1.208 5.159 15.893 1.00 98.62 86 ALA A N 1
ATOM 651 C CA . ALA A 1 86 ? -1.457 3.724 15.702 1.00 98.62 86 ALA A CA 1
ATOM 652 C C . ALA A 1 86 ? -2.539 3.201 16.670 1.00 98.62 86 ALA A C 1
ATOM 654 O O . ALA A 1 86 ? -3.488 2.508 16.277 1.00 98.62 86 ALA A O 1
ATOM 655 N N . ALA A 1 87 ? -2.453 3.619 17.937 1.00 98.75 87 ALA A N 1
ATOM 656 C CA . ALA A 1 87 ? -3.465 3.340 18.947 1.00 98.75 87 ALA A CA 1
ATOM 657 C C . ALA A 1 87 ? -4.836 3.943 18.585 1.00 98.75 87 ALA A C 1
ATOM 659 O O . ALA A 1 87 ? -5.869 3.285 18.750 1.00 98.75 87 ALA A O 1
ATOM 660 N N . ALA A 1 88 ? -4.872 5.174 18.067 1.00 98.75 88 ALA A N 1
ATOM 661 C CA . ALA A 1 88 ? -6.109 5.837 17.659 1.00 98.75 88 ALA A CA 1
ATOM 662 C C . ALA A 1 88 ? -6.789 5.145 16.463 1.00 98.75 88 ALA A C 1
ATOM 664 O O . ALA A 1 88 ? -7.997 4.893 16.526 1.00 98.75 88 ALA A O 1
ATOM 665 N N . CYS A 1 89 ? -6.028 4.749 15.435 1.00 98.50 89 CYS A N 1
ATOM 666 C CA . CYS A 1 89 ? -6.527 3.972 14.293 1.00 98.50 89 CYS A CA 1
ATOM 667 C C . CYS A 1 89 ? -7.232 2.687 14.746 1.00 98.50 89 CYS A C 1
ATOM 669 O O . CYS A 1 89 ? -8.365 2.398 14.344 1.00 98.50 89 CYS A O 1
ATOM 671 N N . THR A 1 90 ? -6.608 1.953 15.667 1.00 98.31 90 THR A N 1
ATOM 672 C CA . THR A 1 90 ? -7.180 0.716 16.208 1.00 98.31 90 THR A CA 1
ATOM 673 C C . THR A 1 90 ? -8.414 0.994 17.068 1.00 98.31 90 THR A C 1
ATOM 675 O O . THR A 1 90 ? -9.449 0.331 16.932 1.00 98.31 90 THR A O 1
ATOM 678 N N . LYS A 1 91 ? -8.337 1.977 17.975 1.00 98.44 91 LYS A N 1
ATOM 679 C CA . LYS A 1 91 ? -9.395 2.231 18.962 1.00 98.44 91 LYS A CA 1
ATOM 680 C C . LYS A 1 91 ? -10.640 2.849 18.346 1.00 98.44 91 LYS A C 1
ATOM 682 O O . LYS A 1 91 ? -11.741 2.373 18.634 1.00 98.44 91 LYS A O 1
ATOM 687 N N . TYR A 1 92 ? -10.477 3.903 17.554 1.00 98.31 92 TYR A N 1
ATOM 688 C CA . TYR A 1 92 ? -11.578 4.740 17.082 1.00 98.31 92 TYR A CA 1
ATOM 689 C C . TYR A 1 92 ? -12.033 4.344 15.683 1.00 98.31 92 TYR A C 1
ATOM 691 O O . TYR A 1 92 ? -13.232 4.189 15.465 1.00 98.31 92 TYR A O 1
ATOM 699 N N . PHE A 1 93 ? -11.098 4.077 14.768 1.00 97.94 93 PHE A N 1
ATOM 700 C CA . PHE A 1 93 ? -11.448 3.658 13.408 1.00 97.94 93 PHE A CA 1
ATOM 701 C C . PHE A 1 93 ? -11.678 2.152 13.292 1.00 97.94 93 PHE A C 1
ATOM 703 O O . PHE A 1 93 ? -12.258 1.707 12.312 1.00 97.94 93 PHE A O 1
ATOM 710 N N . LYS A 1 94 ? -11.295 1.351 14.295 1.00 97.88 94 LYS A N 1
ATOM 711 C CA . LYS A 1 94 ? -11.399 -0.120 14.248 1.00 97.88 94 LYS A CA 1
ATOM 712 C C . LYS A 1 94 ? -10.635 -0.726 13.066 1.00 97.88 94 LYS A C 1
ATOM 714 O O . LYS A 1 94 ? -11.008 -1.792 12.586 1.00 97.88 94 LYS A O 1
ATOM 719 N N . VAL A 1 95 ? -9.566 -0.064 12.632 1.00 98.38 95 VAL A N 1
ATOM 720 C CA . VAL A 1 95 ? -8.636 -0.576 11.622 1.00 98.38 95 VAL A CA 1
ATOM 721 C C . VAL A 1 95 ? -7.590 -1.432 12.345 1.00 98.38 95 VAL A C 1
ATOM 723 O O . VAL A 1 95 ? -6.878 -0.885 13.192 1.00 98.38 95 VAL A O 1
ATOM 726 N N . PRO A 1 96 ? -7.501 -2.755 12.087 1.00 98.38 96 PRO A N 1
ATOM 727 C CA . PRO A 1 96 ? -6.364 -3.568 12.514 1.00 98.38 96 PRO A CA 1
ATOM 728 C C . PRO A 1 96 ? -5.051 -2.869 12.152 1.00 98.38 96 PRO A C 1
ATOM 730 O O . PRO A 1 96 ? -4.792 -2.609 10.977 1.00 98.38 96 PRO A O 1
ATOM 733 N N . THR A 1 97 ? -4.260 -2.521 13.164 1.00 98.62 97 THR A N 1
ATOM 734 C CA . THR A 1 97 ? -3.007 -1.779 12.993 1.00 98.62 97 THR A CA 1
ATOM 735 C C . THR A 1 97 ? -1.874 -2.554 13.652 1.00 98.62 97 THR A C 1
ATOM 737 O O . THR A 1 97 ? -2.006 -2.987 14.798 1.00 98.62 97 THR A O 1
ATOM 740 N N . TYR A 1 98 ? -0.788 -2.737 12.914 1.00 98.31 98 TYR A N 1
ATOM 741 C CA . TYR A 1 98 ? 0.406 -3.477 13.305 1.00 98.31 98 TYR A CA 1
ATOM 742 C C . TYR A 1 98 ? 1.605 -2.559 13.085 1.00 98.31 98 TYR A C 1
ATOM 744 O O . TYR A 1 98 ? 2.147 -2.487 11.982 1.00 98.31 98 TYR A O 1
ATOM 752 N N . ALA A 1 99 ? 1.877 -1.723 14.084 1.00 97.81 99 ALA A N 1
ATOM 753 C CA . ALA A 1 99 ? 2.885 -0.680 13.992 1.00 97.81 99 ALA A CA 1
ATOM 754 C C . ALA A 1 99 ? 3.266 -0.151 15.379 1.00 97.81 99 ALA A C 1
ATOM 756 O O . ALA A 1 99 ? 2.419 0.304 16.156 1.00 97.81 99 ALA A O 1
ATOM 757 N N . ILE A 1 100 ? 4.564 -0.134 15.645 1.00 98.19 100 ILE A N 1
ATOM 758 C CA . ILE A 1 100 ? 5.224 0.326 16.862 1.00 98.19 100 ILE A CA 1
ATOM 759 C C . ILE A 1 100 ? 6.435 1.162 16.441 1.00 98.19 100 ILE A C 1
ATOM 761 O O . ILE A 1 100 ? 7.167 0.830 15.510 1.00 98.19 100 ILE A O 1
ATOM 765 N N . LYS A 1 101 ? 6.671 2.287 17.116 1.00 97.75 101 LYS A N 1
ATOM 766 C CA . LYS A 1 101 ? 7.877 3.078 16.877 1.00 97.75 101 LYS A CA 1
ATOM 767 C C . LYS A 1 101 ? 9.102 2.378 17.463 1.00 97.75 101 LYS A C 1
ATOM 769 O O . LYS A 1 101 ? 9.174 2.167 18.674 1.00 97.75 101 LYS A O 1
ATOM 774 N N . GLY A 1 102 ? 10.101 2.134 16.621 1.00 96.00 102 GLY A N 1
ATOM 775 C CA . GLY A 1 102 ? 11.362 1.496 16.996 1.00 96.00 102 GLY A CA 1
ATOM 776 C C . GLY A 1 102 ? 11.309 -0.029 16.974 1.00 96.00 102 GLY A C 1
ATOM 777 O O . GLY A 1 102 ? 11.960 -0.659 17.802 1.00 96.00 102 GLY A O 1
ATOM 778 N N . GLU A 1 103 ? 10.528 -0.625 16.071 1.00 93.06 103 GLU A N 1
ATOM 779 C CA . GLU A 1 103 ? 10.507 -2.080 15.885 1.00 93.06 103 GLU A CA 1
ATOM 780 C C . GLU A 1 103 ? 11.882 -2.647 15.525 1.00 93.06 103 GLU A C 1
ATOM 782 O O . GLU A 1 103 ? 12.670 -2.033 14.802 1.00 93.06 103 GLU A O 1
ATOM 787 N N . ASN A 1 104 ? 12.146 -3.864 16.000 1.00 94.69 104 ASN A N 1
ATOM 788 C CA . ASN A 1 104 ? 13.218 -4.682 15.447 1.00 94.69 104 ASN A CA 1
ATOM 789 C C . ASN A 1 104 ? 12.767 -5.317 14.116 1.00 94.69 104 ASN A C 1
ATOM 791 O O . ASN A 1 104 ? 11.584 -5.297 13.768 1.00 94.69 104 ASN A O 1
ATOM 795 N N . ASN A 1 105 ? 13.714 -5.898 13.375 1.00 89.94 105 ASN A N 1
ATOM 796 C CA . ASN A 1 105 ? 13.430 -6.491 12.065 1.00 89.94 105 ASN A CA 1
ATOM 797 C C . ASN A 1 105 ? 12.379 -7.609 12.129 1.00 89.94 105 ASN A C 1
ATOM 799 O O . ASN A 1 105 ? 11.519 -7.671 11.253 1.00 89.94 105 ASN A O 1
ATOM 803 N N . ASP A 1 106 ? 12.419 -8.463 13.152 1.00 94.75 106 ASP A N 1
ATOM 804 C CA . ASP A 1 106 ? 11.505 -9.604 13.262 1.00 94.75 106 ASP A CA 1
ATOM 805 C C . ASP A 1 106 ? 10.054 -9.140 13.430 1.00 94.75 106 ASP A C 1
ATOM 807 O O . ASP A 1 106 ? 9.160 -9.615 12.729 1.00 94.75 106 ASP A O 1
ATOM 811 N N . THR A 1 107 ? 9.816 -8.168 14.315 1.00 96.12 107 THR A N 1
ATOM 812 C CA . THR A 1 107 ? 8.494 -7.562 14.508 1.00 96.12 107 THR A CA 1
ATOM 813 C C . THR A 1 107 ? 8.030 -6.844 13.245 1.00 96.12 107 THR A C 1
ATOM 815 O O . THR A 1 107 ? 6.906 -7.077 12.801 1.00 96.12 107 THR A O 1
ATOM 818 N N . TYR A 1 108 ? 8.907 -6.052 12.626 1.00 93.56 108 TYR A N 1
ATOM 819 C CA . TYR A 1 108 ? 8.604 -5.312 11.401 1.00 93.56 108 TYR A CA 1
ATOM 820 C C . TYR A 1 108 ? 8.131 -6.237 10.266 1.00 93.56 108 TYR A C 1
ATOM 822 O O . TYR A 1 108 ? 7.053 -6.046 9.699 1.00 93.56 108 TYR A O 1
ATOM 830 N N . TYR A 1 109 ? 8.879 -7.305 9.967 1.00 92.44 109 TYR A N 1
ATOM 831 C CA . TYR A 1 109 ? 8.475 -8.252 8.923 1.00 92.44 109 TYR A CA 1
ATOM 832 C C . TYR A 1 109 ? 7.262 -9.091 9.326 1.00 92.44 109 TYR A C 1
ATOM 834 O O . TYR A 1 109 ? 6.420 -9.378 8.477 1.00 92.44 109 TYR A O 1
ATOM 842 N N . LYS A 1 110 ? 7.102 -9.436 10.610 1.00 96.44 110 LYS A N 1
ATOM 843 C CA . LYS A 1 110 ? 5.879 -10.089 11.096 1.00 96.44 110 LYS A CA 1
ATOM 844 C C . LYS A 1 110 ? 4.644 -9.224 10.836 1.00 96.44 110 LYS A C 1
ATOM 846 O O . LYS A 1 110 ? 3.609 -9.755 10.440 1.00 96.44 110 LYS A O 1
ATOM 851 N N . HIS A 1 111 ? 4.731 -7.910 11.035 1.00 96.75 111 HIS A N 1
ATOM 852 C CA . HIS A 1 111 ? 3.629 -6.982 10.762 1.00 96.75 111 HIS A CA 1
ATOM 853 C C . HIS A 1 111 ? 3.303 -6.892 9.269 1.00 96.75 111 HIS A C 1
ATOM 855 O O . HIS A 1 111 ? 2.127 -6.951 8.908 1.00 96.75 111 HIS A O 1
ATOM 861 N N . ILE A 1 112 ? 4.322 -6.851 8.403 1.00 93.56 112 ILE A N 1
ATOM 862 C CA . ILE A 1 112 ? 4.138 -6.922 6.941 1.00 93.56 112 ILE A CA 1
ATOM 863 C C . ILE A 1 112 ? 3.441 -8.226 6.544 1.00 93.56 112 ILE A C 1
ATOM 865 O O . ILE A 1 112 ? 2.490 -8.203 5.763 1.00 93.56 112 ILE A O 1
ATOM 869 N N . MET A 1 113 ? 3.858 -9.362 7.109 1.00 94.00 113 MET A N 1
ATOM 870 C CA . MET A 1 113 ? 3.236 -10.655 6.811 1.00 94.00 113 MET A CA 1
ATOM 871 C C . MET A 1 113 ? 1.765 -10.695 7.224 1.00 94.00 113 MET A C 1
ATOM 873 O O . MET A 1 113 ? 0.946 -11.219 6.479 1.00 94.00 113 MET A O 1
ATOM 877 N N . VAL A 1 114 ? 1.384 -10.060 8.338 1.00 94.88 114 VAL A N 1
ATOM 878 C CA . VAL A 1 114 ? -0.036 -9.929 8.705 1.00 94.88 114 VAL A CA 1
ATOM 879 C C . VAL A 1 114 ? -0.819 -9.117 7.666 1.00 94.88 114 VAL A C 1
ATOM 881 O O . VAL A 1 114 ? -1.952 -9.472 7.330 1.00 94.88 114 VAL A O 1
ATOM 884 N N . ALA A 1 115 ? -0.234 -8.043 7.129 1.00 93.00 115 ALA A N 1
ATOM 885 C CA . ALA A 1 115 ? -0.853 -7.269 6.055 1.00 93.00 115 ALA A CA 1
ATOM 886 C C . ALA A 1 115 ? -0.949 -8.068 4.740 1.00 93.00 115 ALA A C 1
ATOM 888 O O . ALA A 1 115 ? -1.938 -7.922 4.018 1.00 93.00 115 ALA A O 1
ATOM 889 N N . ALA A 1 116 ? 0.017 -8.942 4.445 1.00 89.56 116 ALA A N 1
ATOM 890 C CA . ALA A 1 116 ? -0.033 -9.857 3.304 1.00 89.56 116 ALA A CA 1
ATOM 891 C C . ALA A 1 116 ? -1.111 -10.949 3.483 1.00 89.56 116 ALA A C 1
ATOM 893 O O . ALA A 1 116 ? -1.928 -11.177 2.586 1.00 89.56 116 ALA A O 1
ATOM 894 N N . ASP A 1 117 ? -1.201 -11.548 4.674 1.00 93.94 117 ASP A N 1
ATOM 895 C CA . ASP A 1 117 ? -2.170 -12.597 5.032 1.00 93.94 117 ASP A CA 1
ATOM 896 C C . ASP A 1 117 ? -3.627 -12.114 5.032 1.00 93.94 117 ASP A C 1
ATOM 898 O O . ASP A 1 117 ? -4.566 -12.913 4.975 1.00 93.94 117 ASP A O 1
ATOM 902 N N . HIS A 1 118 ? -3.842 -10.798 5.037 1.00 94.12 118 HIS A N 1
ATOM 903 C CA . HIS A 1 118 ? -5.155 -10.190 4.841 1.00 94.12 118 HIS A CA 1
ATOM 904 C C . HIS A 1 118 ? -5.747 -10.473 3.443 1.00 94.12 118 HIS A C 1
ATOM 906 O O . HIS A 1 118 ? -6.952 -10.290 3.236 1.00 94.12 118 HIS A O 1
ATOM 912 N N . LYS A 1 119 ? -4.933 -10.945 2.482 1.00 90.62 119 LYS A N 1
ATOM 913 C CA . LYS A 1 119 ? -5.348 -11.266 1.104 1.00 90.62 119 LYS A CA 1
ATOM 914 C C . LYS A 1 119 ? -6.086 -10.097 0.452 1.00 90.62 119 LYS A C 1
ATOM 916 O O . LYS A 1 119 ? -7.192 -10.263 -0.078 1.00 90.62 119 LYS A O 1
ATOM 921 N N . ALA A 1 120 ? -5.531 -8.897 0.590 1.00 90.25 120 ALA A N 1
ATOM 922 C CA . ALA A 1 120 ? -6.122 -7.682 0.052 1.00 90.25 120 ALA A CA 1
ATOM 923 C C . ALA A 1 120 ? -6.189 -7.718 -1.479 1.00 90.25 120 ALA A C 1
ATOM 925 O O . ALA A 1 120 ? -5.287 -8.240 -2.127 1.00 90.25 120 ALA A O 1
ATOM 926 N N . GLN A 1 121 ? -7.250 -7.149 -2.055 1.00 88.19 121 GLN A N 1
ATOM 927 C CA . GLN A 1 121 ? -7.309 -6.903 -3.499 1.00 88.19 121 GLN A CA 1
ATOM 928 C C . GLN A 1 121 ? -6.503 -5.664 -3.891 1.00 88.19 121 GLN A C 1
ATOM 930 O O . GLN A 1 121 ? -6.067 -5.552 -5.030 1.00 88.19 121 GLN A O 1
ATOM 935 N N . ILE A 1 122 ? -6.332 -4.723 -2.959 1.00 85.50 122 ILE A N 1
ATOM 936 C CA . ILE A 1 122 ? -5.585 -3.487 -3.178 1.00 85.50 122 ILE A CA 1
ATOM 937 C C . ILE A 1 122 ? -4.525 -3.367 -2.090 1.00 85.50 122 ILE A C 1
ATOM 939 O O . ILE A 1 122 ? -4.835 -3.416 -0.898 1.00 85.50 122 ILE A O 1
ATOM 943 N N . THR A 1 123 ? -3.280 -3.167 -2.498 1.00 89.56 123 THR A N 1
ATOM 944 C CA . THR A 1 123 ? -2.184 -2.806 -1.600 1.00 89.56 123 THR A CA 1
ATOM 945 C C . THR A 1 123 ? -1.835 -1.333 -1.770 1.00 89.56 123 THR A C 1
ATOM 947 O O . THR A 1 123 ? -1.859 -0.807 -2.881 1.00 89.56 123 THR A O 1
ATOM 950 N N . MET A 1 124 ? -1.504 -0.662 -0.673 1.00 88.69 124 MET A N 1
ATOM 951 C CA . MET A 1 124 ? -0.902 0.671 -0.678 1.00 88.69 124 MET A CA 1
ATOM 952 C C . MET A 1 124 ? 0.456 0.553 -0.007 1.00 88.69 124 MET A C 1
ATOM 954 O O . MET A 1 124 ? 0.506 0.127 1.143 1.00 88.69 124 MET A O 1
ATOM 958 N N . ASP A 1 125 ? 1.529 0.891 -0.711 1.00 84.88 125 ASP A N 1
ATOM 959 C CA . ASP A 1 125 ? 2.892 0.684 -0.223 1.00 84.88 125 ASP A CA 1
ATOM 960 C C . ASP A 1 125 ? 3.731 1.956 -0.384 1.00 84.88 125 ASP A C 1
ATOM 962 O O . ASP A 1 125 ? 3.536 2.725 -1.329 1.00 84.88 125 ASP A O 1
ATOM 966 N N . ASP A 1 126 ? 4.647 2.172 0.553 1.00 78.19 126 ASP A N 1
ATOM 967 C CA . ASP A 1 126 ? 5.610 3.275 0.575 1.00 78.19 126 ASP A CA 1
ATOM 968 C C . ASP A 1 126 ? 7.018 2.679 0.703 1.00 78.19 126 ASP A C 1
ATOM 970 O O . ASP A 1 126 ? 7.474 2.311 1.788 1.00 78.19 126 ASP A O 1
ATOM 974 N N . GLY A 1 127 ? 7.667 2.481 -0.448 1.00 70.62 127 GLY A N 1
ATOM 975 C CA . GLY A 1 127 ? 8.855 1.644 -0.577 1.00 70.62 127 GLY A CA 1
ATOM 976 C C . GLY A 1 127 ? 10.181 2.409 -0.588 1.00 70.62 127 GLY A C 1
ATOM 977 O O . GLY A 1 127 ? 10.333 3.452 -1.217 1.00 70.62 127 GLY A O 1
ATOM 978 N N . ALA A 1 128 ? 11.212 1.806 0.008 1.00 63.00 128 ALA A N 1
ATOM 979 C CA . ALA A 1 128 ? 12.594 2.305 -0.008 1.00 63.00 128 ALA A CA 1
ATOM 980 C C . ALA A 1 128 ? 13.465 1.646 -1.103 1.00 63.00 128 ALA A C 1
ATOM 982 O O . ALA A 1 128 ? 14.675 1.483 -0.933 1.00 63.00 128 ALA A O 1
ATOM 983 N N . GLY A 1 129 ? 12.862 1.204 -2.215 1.00 61.09 129 GLY A N 1
ATOM 984 C CA . GLY A 1 129 ? 13.582 0.576 -3.333 1.00 61.09 129 GLY A CA 1
ATOM 985 C C . GLY A 1 129 ? 13.925 -0.899 -3.196 1.00 61.09 129 GLY A C 1
ATOM 986 O O . GLY A 1 129 ? 14.680 -1.420 -4.014 1.00 61.09 129 GLY A O 1
ATOM 987 N N . ARG A 1 130 ? 13.416 -1.547 -2.149 1.00 65.00 130 ARG A N 1
ATOM 988 C CA . ARG A 1 130 ? 13.412 -3.001 -2.001 1.00 65.00 130 ARG A CA 1
ATOM 989 C C . ARG A 1 130 ? 11.970 -3.455 -2.090 1.00 65.00 130 ARG A C 1
ATOM 991 O O . ARG A 1 130 ? 11.104 -2.828 -1.484 1.00 65.00 130 ARG A O 1
ATOM 998 N N . GLN A 1 131 ? 11.733 -4.537 -2.814 1.00 69.38 131 GLN A N 1
ATOM 999 C CA . GLN A 1 131 ? 10.420 -5.153 -2.850 1.00 69.38 131 GLN A CA 1
ATOM 1000 C C . GLN A 1 131 ? 10.104 -5.762 -1.479 1.00 69.38 131 GLN A C 1
ATOM 1002 O O . GLN A 1 131 ? 10.815 -6.655 -1.020 1.00 69.38 131 GLN A O 1
ATOM 1007 N N . ALA A 1 132 ? 9.060 -5.255 -0.821 1.00 66.25 132 ALA A N 1
ATOM 1008 C CA . ALA A 1 132 ? 8.535 -5.826 0.418 1.00 66.25 132 ALA A CA 1
ATOM 1009 C C . ALA A 1 132 ? 7.436 -6.865 0.134 1.00 66.25 132 ALA A C 1
ATOM 1011 O O . ALA A 1 132 ? 7.375 -7.895 0.800 1.00 66.25 132 ALA A O 1
ATOM 1012 N N . VAL A 1 133 ? 6.603 -6.615 -0.885 1.00 65.06 133 VAL A N 1
ATOM 1013 C CA . VAL A 1 133 ? 5.515 -7.496 -1.332 1.00 65.06 133 VAL A CA 1
ATOM 1014 C C . VAL A 1 133 ? 5.471 -7.504 -2.865 1.00 65.06 133 VAL A C 1
ATOM 1016 O O . VAL A 1 133 ? 5.546 -6.448 -3.486 1.00 65.06 133 VAL A O 1
ATOM 1019 N N . GLY A 1 134 ? 5.368 -8.688 -3.478 1.00 70.69 134 GLY A N 1
ATOM 1020 C CA . GLY A 1 134 ? 5.265 -8.850 -4.937 1.00 70.69 134 GLY A CA 1
ATOM 1021 C C . GLY A 1 134 ? 3.821 -8.934 -5.449 1.00 70.69 134 GLY A C 1
ATOM 1022 O O . GLY A 1 134 ? 3.422 -8.160 -6.315 1.00 70.69 134 GLY A O 1
ATOM 1023 N N . GLY A 1 135 ? 3.012 -9.834 -4.875 1.00 79.12 135 GLY A N 1
ATOM 1024 C CA . GLY A 1 135 ? 1.583 -9.987 -5.192 1.00 79.12 135 GLY A CA 1
ATOM 1025 C C . GLY A 1 135 ? 1.272 -10.118 -6.692 1.00 79.12 135 GLY A C 1
ATOM 1026 O O . GLY A 1 135 ? 2.083 -10.625 -7.463 1.00 79.12 135 GLY A O 1
ATOM 1027 N N . LEU A 1 136 ? 0.100 -9.618 -7.104 1.00 81.00 136 LEU A N 1
ATOM 1028 C CA . LEU A 1 136 ? -0.334 -9.600 -8.511 1.00 81.00 136 LEU A CA 1
ATOM 1029 C C . LEU A 1 136 ? 0.607 -8.785 -9.409 1.00 81.00 136 LEU A C 1
ATOM 1031 O O . LEU A 1 136 ? 0.777 -9.117 -10.575 1.00 81.00 136 LEU A O 1
ATOM 1035 N N . CYS A 1 137 ? 1.231 -7.729 -8.878 1.00 83.19 137 CYS A N 1
ATOM 1036 C CA . CYS A 1 137 ? 2.178 -6.924 -9.645 1.00 83.19 137 CYS A CA 1
ATOM 1037 C C . CYS A 1 137 ? 3.398 -7.753 -10.062 1.00 83.19 137 CYS A C 1
ATOM 1039 O O . CYS A 1 137 ? 3.807 -7.671 -11.214 1.00 83.19 137 CYS A O 1
ATOM 1041 N N . GLN A 1 138 ? 3.944 -8.573 -9.157 1.00 88.69 138 GLN A N 1
ATOM 1042 C CA . GLN A 1 138 ? 5.046 -9.472 -9.500 1.00 88.69 138 GLN A CA 1
ATOM 1043 C C . GLN A 1 138 ? 4.600 -10.548 -10.486 1.00 88.69 138 GLN A C 1
ATOM 1045 O O . GLN A 1 138 ? 5.315 -10.810 -11.438 1.00 88.69 138 GLN A O 1
ATOM 1050 N N . GLU A 1 139 ? 3.400 -11.109 -10.327 1.00 91.62 139 GLU A N 1
ATOM 1051 C CA . GLU A 1 139 ? 2.881 -12.090 -11.286 1.00 91.62 139 GLU A CA 1
ATOM 1052 C C . GLU A 1 139 ? 2.779 -11.517 -12.712 1.00 91.62 139 GLU A C 1
ATOM 1054 O O . GLU A 1 139 ? 3.155 -12.182 -13.679 1.00 91.62 139 GLU A O 1
ATOM 1059 N N . ILE A 1 140 ? 2.325 -10.266 -12.854 1.00 92.31 140 ILE A N 1
ATOM 1060 C CA . ILE A 1 140 ? 2.300 -9.567 -14.148 1.00 92.31 140 ILE A CA 1
ATOM 1061 C C . ILE A 1 140 ? 3.726 -9.392 -14.692 1.00 92.31 140 ILE A C 1
ATOM 1063 O O . ILE A 1 140 ? 3.967 -9.652 -15.871 1.00 92.31 140 ILE A O 1
ATOM 1067 N N . VAL A 1 141 ? 4.680 -8.993 -13.843 1.00 93.19 141 VAL A N 1
ATOM 1068 C CA . VAL A 1 141 ? 6.099 -8.876 -14.221 1.00 93.19 141 VAL A CA 1
ATOM 1069 C C . VAL A 1 141 ? 6.656 -10.221 -14.691 1.00 93.19 141 VAL A C 1
ATOM 1071 O O . VAL A 1 141 ? 7.249 -10.265 -15.762 1.00 93.19 141 VAL A O 1
ATOM 1074 N N . ASP A 1 142 ? 6.401 -11.316 -13.973 1.00 93.69 142 ASP A N 1
ATOM 1075 C CA . ASP A 1 142 ? 6.875 -12.665 -14.314 1.00 93.69 142 ASP A CA 1
ATOM 1076 C C . ASP A 1 142 ? 6.275 -13.167 -15.643 1.00 93.69 142 ASP A C 1
ATOM 1078 O O . ASP A 1 142 ? 6.915 -13.900 -16.404 1.00 93.69 142 ASP A O 1
ATOM 1082 N N . ARG A 1 143 ? 5.024 -12.791 -15.949 1.00 94.12 143 ARG A N 1
ATOM 1083 C CA . ARG A 1 143 ? 4.373 -13.080 -17.241 1.00 94.12 143 ARG A CA 1
ATOM 1084 C C . ARG A 1 143 ? 5.049 -12.333 -18.387 1.00 94.12 143 ARG A C 1
ATOM 1086 O O . ARG A 1 143 ? 5.365 -12.947 -19.405 1.00 94.12 143 ARG A O 1
ATOM 1093 N N . MET A 1 144 ? 5.307 -11.040 -18.210 1.00 95.56 144 MET A N 1
ATOM 1094 C CA . MET A 1 144 ? 6.002 -10.222 -19.208 1.00 95.56 144 MET A CA 1
ATOM 1095 C C . MET A 1 144 ? 7.478 -10.627 -19.358 1.00 95.56 144 MET A C 1
ATOM 1097 O O . MET A 1 144 ? 8.019 -10.614 -20.463 1.00 95.56 144 MET A O 1
ATOM 1101 N N . GLU A 1 145 ? 8.133 -11.053 -18.276 1.00 94.94 145 GLU A N 1
ATOM 1102 C CA . GLU A 1 145 ? 9.519 -11.527 -18.292 1.00 94.94 145 GLU A CA 1
ATOM 1103 C C . GLU A 1 145 ? 9.701 -12.757 -19.174 1.00 94.94 145 GLU A C 1
ATOM 1105 O O . GLU A 1 145 ? 10.616 -12.796 -19.996 1.00 94.94 145 GLU A O 1
ATOM 1110 N N . ARG A 1 146 ? 8.782 -13.726 -19.085 1.00 92.94 146 ARG A N 1
ATOM 1111 C CA . ARG A 1 146 ? 8.777 -14.911 -19.960 1.00 92.94 146 ARG A CA 1
ATOM 1112 C C . ARG A 1 146 ? 8.724 -14.568 -21.450 1.00 92.94 146 ARG A C 1
ATOM 1114 O O . ARG A 1 146 ? 9.072 -15.405 -22.278 1.00 92.94 146 ARG A O 1
ATOM 1121 N N . ARG A 1 147 ? 8.292 -13.352 -21.785 1.00 89.75 147 ARG A N 1
ATOM 1122 C CA . ARG A 1 147 ? 8.163 -12.830 -23.149 1.00 89.75 147 ARG A CA 1
ATOM 1123 C C . ARG A 1 147 ? 9.278 -11.840 -23.510 1.00 89.75 147 ARG A C 1
ATOM 1125 O O . ARG A 1 147 ? 9.252 -11.266 -24.591 1.00 89.75 147 ARG A O 1
ATOM 1132 N N . GLY A 1 148 ? 10.265 -11.649 -22.630 1.00 94.31 148 GLY A N 1
ATOM 1133 C CA . GLY A 1 148 ? 11.379 -10.720 -22.838 1.00 94.31 148 GLY A CA 1
ATOM 1134 C C . GLY A 1 148 ? 10.966 -9.246 -22.802 1.00 94.31 148 GLY A C 1
ATOM 1135 O O . GLY A 1 148 ? 11.667 -8.403 -23.355 1.00 94.31 148 GLY A O 1
ATOM 1136 N N . ALA A 1 149 ? 9.829 -8.931 -22.177 1.00 95.56 149 ALA A N 1
ATOM 1137 C CA . ALA A 1 149 ? 9.184 -7.622 -22.257 1.00 95.56 149 ALA A CA 1
ATOM 1138 C C . ALA A 1 149 ? 9.445 -6.713 -21.044 1.00 95.56 149 ALA A C 1
ATOM 1140 O O . ALA A 1 149 ? 8.740 -5.723 -20.847 1.00 95.56 149 ALA A O 1
ATOM 1141 N N . VAL A 1 150 ? 10.434 -7.047 -20.212 1.00 96.06 150 VAL A N 1
ATOM 1142 C CA . VAL A 1 150 ? 10.780 -6.291 -19.001 1.00 96.06 150 VAL A CA 1
ATOM 1143 C C . VAL A 1 150 ? 12.275 -6.023 -18.918 1.00 96.06 150 VAL A C 1
ATOM 1145 O O . VAL A 1 150 ? 13.098 -6.807 -19.384 1.00 96.06 150 VAL A O 1
ATOM 1148 N N . HIS A 1 151 ? 12.622 -4.918 -18.271 1.00 94.94 151 HIS A N 1
ATOM 1149 C CA . HIS A 1 151 ? 13.981 -4.550 -17.922 1.00 94.94 151 HIS A CA 1
ATOM 1150 C C . HIS A 1 151 ? 14.012 -4.017 -16.488 1.00 94.94 151 HIS A C 1
ATOM 1152 O O . HIS A 1 151 ? 13.273 -3.092 -16.137 1.00 94.94 151 HIS A O 1
ATOM 1158 N N . TYR A 1 152 ? 14.859 -4.612 -15.651 1.00 94.00 152 TYR A N 1
ATOM 1159 C CA . TYR A 1 152 ? 15.037 -4.222 -14.257 1.00 94.00 152 TYR A CA 1
ATOM 1160 C C . TYR A 1 152 ? 16.416 -4.656 -13.727 1.00 94.00 152 TYR A C 1
ATOM 1162 O O . TYR A 1 152 ? 16.997 -5.601 -14.266 1.00 94.00 152 TYR A O 1
ATOM 1170 N N . PRO A 1 153 ? 16.953 -4.011 -12.670 1.00 93.25 153 PRO A N 1
ATOM 1171 C CA . PRO A 1 153 ? 18.251 -4.379 -12.112 1.00 93.25 153 PRO A CA 1
ATOM 1172 C C . PRO A 1 153 ? 18.234 -5.771 -11.468 1.00 93.25 153 PRO A C 1
ATOM 1174 O O . PRO A 1 153 ? 17.281 -6.083 -10.737 1.00 93.25 153 PRO A O 1
ATOM 1177 N N . PRO A 1 154 ? 19.289 -6.591 -11.624 1.00 92.50 154 PRO A N 1
ATOM 1178 C CA . PRO A 1 154 ? 19.408 -7.844 -10.896 1.00 92.50 154 PRO A CA 1
ATOM 1179 C C . PRO A 1 154 ? 19.525 -7.579 -9.392 1.00 92.50 154 PRO A C 1
ATOM 1181 O O . PRO A 1 154 ? 20.013 -6.539 -8.946 1.00 92.50 154 PRO A O 1
ATOM 1184 N N . LYS A 1 155 ? 19.104 -8.554 -8.582 1.00 89.31 155 LYS A N 1
ATOM 1185 C CA . LYS A 1 155 ? 19.037 -8.416 -7.117 1.00 89.31 155 LYS A CA 1
ATOM 1186 C C . LYS A 1 155 ? 20.368 -8.030 -6.462 1.00 89.31 155 LYS A C 1
ATOM 1188 O O . LYS A 1 155 ? 20.358 -7.362 -5.431 1.00 89.31 155 LYS A O 1
ATOM 1193 N N . SER A 1 156 ? 21.493 -8.435 -7.050 1.00 92.31 156 SER A N 1
ATOM 1194 C CA . SER A 1 156 ? 22.846 -8.079 -6.601 1.00 92.31 156 SER A CA 1
ATOM 1195 C C . SER A 1 156 ? 23.133 -6.579 -6.652 1.00 92.31 156 SER A C 1
ATOM 1197 O O . SER A 1 156 ? 23.967 -6.110 -5.889 1.00 92.31 156 SER A O 1
ATOM 1199 N N . GLU A 1 157 ? 22.438 -5.837 -7.512 1.00 92.00 157 GLU A N 1
ATOM 1200 C CA . GLU A 1 157 ? 22.646 -4.402 -7.732 1.00 92.00 157 GLU A CA 1
ATOM 1201 C C . GLU A 1 157 ? 21.616 -3.548 -6.980 1.00 92.00 157 GLU A C 1
ATOM 1203 O O . GLU A 1 157 ? 21.633 -2.323 -7.044 1.00 92.00 157 GLU A O 1
ATOM 1208 N N . TRP A 1 158 ? 20.682 -4.155 -6.244 1.00 90.31 158 TRP A N 1
ATOM 1209 C CA . TRP A 1 158 ? 19.661 -3.390 -5.533 1.00 90.31 158 TRP A CA 1
ATOM 1210 C C . TRP A 1 158 ? 20.271 -2.570 -4.396 1.00 90.31 158 TRP A C 1
ATOM 1212 O O . TRP A 1 158 ? 20.989 -3.088 -3.542 1.00 90.31 158 TRP A O 1
ATOM 1222 N N . ASN A 1 159 ? 19.886 -1.293 -4.322 1.00 87.62 159 ASN A N 1
ATOM 1223 C CA . ASN A 1 159 ? 20.379 -0.310 -3.355 1.00 87.62 159 ASN A CA 1
ATOM 1224 C C . ASN A 1 159 ? 21.880 0.026 -3.499 1.00 87.62 159 ASN A C 1
ATOM 1226 O O . ASN A 1 159 ? 22.446 0.679 -2.609 1.00 87.62 159 ASN A O 1
ATOM 1230 N N . ASP A 1 160 ? 22.501 -0.362 -4.616 1.00 90.12 160 ASP A N 1
ATOM 1231 C CA . ASP A 1 160 ? 23.886 -0.027 -4.940 1.00 90.12 160 ASP A CA 1
ATOM 1232 C C . ASP A 1 160 ? 24.035 1.496 -5.162 1.00 90.12 160 ASP A C 1
ATOM 1234 O O . ASP A 1 160 ? 23.216 2.095 -5.873 1.00 90.12 160 ASP A O 1
ATOM 1238 N N . PRO A 1 161 ? 24.987 2.169 -4.484 1.00 92.50 161 PRO A N 1
ATOM 1239 C CA . PRO A 1 161 ? 25.247 3.594 -4.665 1.00 92.50 161 PRO A CA 1
ATOM 1240 C C . PRO A 1 161 ? 26.209 3.922 -5.815 1.00 92.50 161 PRO A C 1
ATOM 1242 O O . PRO A 1 161 ? 26.512 5.103 -5.985 1.00 92.50 161 PRO A O 1
ATOM 1245 N N . ASP A 1 162 ? 26.737 2.933 -6.540 1.00 95.50 162 ASP A N 1
ATOM 1246 C CA . ASP A 1 162 ? 27.682 3.162 -7.629 1.00 95.50 162 ASP A CA 1
ATOM 1247 C C . ASP A 1 162 ? 27.107 4.128 -8.673 1.00 95.50 162 ASP A C 1
ATOM 1249 O O . ASP A 1 162 ? 26.003 3.951 -9.192 1.00 95.50 162 ASP A O 1
ATOM 1253 N N . ALA A 1 163 ? 27.866 5.181 -8.972 1.00 94.19 163 ALA A N 1
ATOM 1254 C CA . ALA A 1 163 ? 27.393 6.272 -9.810 1.00 94.19 163 ALA A CA 1
ATOM 1255 C C . ALA A 1 163 ? 27.137 5.827 -11.258 1.00 94.19 163 ALA A C 1
ATOM 1257 O O . ALA A 1 163 ? 26.217 6.347 -11.889 1.00 94.19 163 ALA A O 1
ATOM 1258 N N . GLN A 1 164 ? 27.909 4.864 -11.773 1.00 95.12 164 GLN A N 1
ATOM 1259 C CA . GLN A 1 164 ? 27.745 4.369 -13.140 1.00 95.12 164 GLN A CA 1
ATOM 1260 C C . GLN A 1 164 ? 26.498 3.491 -13.250 1.00 95.12 164 GLN A C 1
ATOM 1262 O O . GLN A 1 164 ? 25.720 3.660 -14.189 1.00 95.12 164 GLN A O 1
ATOM 1267 N N . LEU A 1 165 ? 26.257 2.616 -12.267 1.00 94.38 165 LEU A N 1
ATOM 1268 C CA . LEU A 1 165 ? 25.022 1.832 -12.187 1.00 94.38 165 LEU A CA 1
ATOM 1269 C C . LEU A 1 165 ? 23.796 2.736 -12.015 1.00 94.38 165 LEU A C 1
ATOM 1271 O O . LEU A 1 165 ? 22.790 2.566 -12.706 1.00 94.38 165 LEU A O 1
ATOM 1275 N N . VAL A 1 166 ? 23.879 3.738 -11.136 1.00 94.31 166 VAL A N 1
ATOM 1276 C CA . VAL A 1 166 ? 22.809 4.728 -10.954 1.00 94.31 166 VAL A CA 1
ATOM 1277 C C . VAL A 1 166 ? 22.518 5.461 -12.263 1.00 94.31 166 VAL A C 1
ATOM 1279 O O . VAL A 1 166 ? 21.351 5.558 -12.641 1.00 94.31 166 VAL A O 1
ATOM 1282 N N . GLU A 1 167 ? 23.534 5.943 -12.985 1.00 93.88 167 GLU A N 1
ATOM 1283 C CA . GLU A 1 167 ? 23.335 6.608 -14.279 1.00 93.88 167 GLU A CA 1
ATOM 1284 C C . GLU A 1 167 ? 22.715 5.656 -15.315 1.00 93.88 167 GLU A C 1
ATOM 1286 O O . GLU A 1 167 ? 21.767 6.035 -16.008 1.00 93.88 167 GLU A O 1
ATOM 1291 N N . HIS A 1 168 ? 23.203 4.413 -15.394 1.00 94.00 168 HIS A N 1
ATOM 1292 C CA . HIS A 1 168 ? 22.693 3.391 -16.308 1.00 94.00 168 HIS A CA 1
ATOM 1293 C C . HIS A 1 168 ? 21.184 3.173 -16.131 1.00 94.00 168 HIS A C 1
ATOM 1295 O O . HIS A 1 168 ? 20.420 3.284 -17.091 1.00 94.00 168 HIS A O 1
ATOM 1301 N N . TYR A 1 169 ? 20.741 2.943 -14.894 1.00 94.44 169 TYR A N 1
ATOM 1302 C CA . TYR A 1 169 ? 19.335 2.684 -14.577 1.00 94.44 169 TYR A CA 1
ATOM 1303 C C . TYR A 1 169 ? 18.455 3.938 -14.574 1.00 94.44 169 TYR A C 1
ATOM 1305 O O . TYR A 1 169 ? 17.250 3.841 -14.824 1.00 94.44 169 TYR A O 1
ATOM 1313 N N . SER A 1 170 ? 19.035 5.126 -14.380 1.00 90.38 170 SER A N 1
ATOM 1314 C CA . SER A 1 170 ? 18.309 6.402 -14.494 1.00 90.38 170 SER A CA 1
ATOM 1315 C C . SER A 1 170 ? 17.705 6.597 -15.886 1.00 90.38 170 SER A C 1
ATOM 1317 O O . SER A 1 170 ? 16.617 7.157 -16.013 1.00 90.38 170 SER A O 1
ATOM 1319 N N . ARG A 1 171 ? 18.365 6.084 -16.936 1.00 89.75 171 ARG A N 1
ATOM 1320 C CA . ARG A 1 171 ? 17.884 6.157 -18.331 1.00 89.75 171 ARG A CA 1
ATOM 1321 C C . ARG A 1 171 ? 16.569 5.410 -18.553 1.00 89.75 171 ARG A C 1
ATOM 1323 O O . ARG A 1 171 ? 15.822 5.751 -19.462 1.00 89.75 171 ARG A O 1
ATOM 1330 N N . TRP A 1 172 ? 16.283 4.435 -17.697 1.00 88.81 172 TRP A N 1
ATOM 1331 C CA . TRP A 1 172 ? 15.060 3.637 -17.704 1.00 88.81 172 TRP A CA 1
ATOM 1332 C C . TRP A 1 172 ? 14.041 4.109 -16.656 1.00 88.81 172 TRP A C 1
ATOM 1334 O O . TRP A 1 172 ? 13.022 3.458 -16.447 1.00 88.81 172 TRP A O 1
ATOM 1344 N N . GLY A 1 173 ? 14.312 5.220 -15.959 1.00 83.56 173 GLY A N 1
ATOM 1345 C CA . GLY A 1 173 ? 13.475 5.701 -14.858 1.00 83.56 173 GLY A CA 1
ATOM 1346 C C . GLY A 1 173 ? 13.553 4.836 -13.596 1.00 83.56 173 GLY A C 1
ATOM 1347 O O . GLY A 1 173 ? 12.730 4.985 -12.696 1.00 83.56 173 GLY A O 1
ATOM 1348 N N . LEU A 1 174 ? 14.549 3.947 -13.490 1.00 86.75 174 LEU A N 1
ATOM 1349 C CA . LEU A 1 174 ? 14.671 2.969 -12.400 1.00 86.75 174 LEU A CA 1
ATOM 1350 C C . LEU A 1 174 ? 15.474 3.510 -11.203 1.00 86.75 174 LEU A C 1
ATOM 1352 O O . LEU A 1 174 ? 16.017 2.769 -10.384 1.00 86.75 174 LEU A O 1
ATOM 1356 N N . THR A 1 175 ? 15.501 4.834 -11.074 1.00 84.69 175 THR A N 1
ATOM 1357 C CA . THR A 1 175 ? 16.042 5.572 -9.935 1.00 84.69 175 THR A CA 1
ATOM 1358 C C . THR A 1 175 ? 15.035 6.641 -9.522 1.00 84.69 175 THR A C 1
ATOM 1360 O O . THR A 1 175 ? 14.640 7.470 -10.339 1.00 84.69 175 THR A O 1
ATOM 1363 N N . TRP A 1 176 ? 14.620 6.658 -8.257 1.00 79.81 176 TRP A N 1
ATOM 1364 C CA . TRP A 1 176 ? 13.678 7.655 -7.735 1.00 79.81 176 TRP A CA 1
ATOM 1365 C C . TRP A 1 176 ? 13.946 7.965 -6.259 1.00 79.81 176 TRP A C 1
ATOM 1367 O O . TRP A 1 176 ? 14.732 7.288 -5.587 1.00 79.81 176 TRP A O 1
ATOM 1377 N N . GLY A 1 177 ? 13.291 9.017 -5.763 1.00 75.12 177 GLY A N 1
ATOM 1378 C CA . GLY A 1 177 ? 13.466 9.549 -4.411 1.00 75.12 177 GLY A CA 1
ATOM 1379 C C . GLY A 1 177 ? 14.455 10.716 -4.347 1.00 75.12 177 GLY A C 1
ATOM 1380 O O . GLY A 1 177 ? 15.064 11.097 -5.345 1.00 75.12 177 GLY A O 1
ATOM 1381 N N . ARG A 1 178 ? 14.599 11.317 -3.160 1.00 73.88 178 ARG A N 1
ATOM 1382 C CA . ARG A 1 178 ? 15.608 12.363 -2.932 1.00 73.88 178 ARG A CA 1
ATOM 1383 C C . ARG A 1 178 ? 17.006 11.747 -2.900 1.00 73.88 178 ARG A C 1
ATOM 1385 O O . ARG A 1 178 ? 17.184 10.653 -2.369 1.00 73.88 178 ARG A O 1
ATOM 1392 N N . GLY A 1 179 ? 17.980 12.470 -3.452 1.00 79.62 179 GLY A N 1
ATOM 1393 C CA . GLY A 1 179 ? 19.379 12.056 -3.445 1.00 79.62 179 GLY A CA 1
ATOM 1394 C C . GLY A 1 179 ? 19.959 11.896 -2.024 1.00 79.62 179 GLY A C 1
ATOM 1395 O O . GLY A 1 179 ? 19.393 12.435 -1.069 1.00 79.62 179 GLY A O 1
ATOM 1396 N N . PRO A 1 180 ? 21.098 11.196 -1.871 1.00 85.62 180 PRO A N 1
ATOM 1397 C CA . PRO A 1 180 ? 21.887 10.564 -2.933 1.00 85.62 180 PRO A CA 1
ATOM 1398 C C . PRO A 1 180 ? 21.172 9.351 -3.550 1.00 85.62 180 PRO A C 1
ATOM 1400 O O . PRO A 1 180 ? 20.590 8.528 -2.839 1.00 85.62 180 PRO A O 1
ATOM 1403 N N . HIS A 1 181 ? 21.185 9.271 -4.883 1.00 89.44 181 HIS A N 1
ATOM 1404 C CA . HIS A 1 181 ? 20.501 8.212 -5.622 1.00 89.44 181 HIS A CA 1
ATOM 1405 C C . HIS A 1 181 ? 21.227 6.874 -5.470 1.00 89.44 181 HIS A C 1
ATOM 1407 O O . HIS A 1 181 ? 22.434 6.815 -5.255 1.00 89.44 181 HIS A O 1
ATOM 1413 N N . ARG A 1 182 ? 20.448 5.799 -5.547 1.00 90.62 182 ARG A N 1
ATOM 1414 C CA . ARG A 1 182 ? 20.893 4.406 -5.514 1.00 90.62 182 ARG A CA 1
ATOM 1415 C C . ARG A 1 182 ? 20.079 3.645 -6.544 1.00 90.62 182 ARG A C 1
ATOM 1417 O O . ARG A 1 182 ? 18.971 4.081 -6.859 1.00 90.62 182 ARG A O 1
ATOM 1424 N N . VAL A 1 183 ? 20.587 2.518 -7.016 1.00 89.75 183 VAL A N 1
ATOM 1425 C CA . VAL A 1 183 ? 19.811 1.591 -7.843 1.00 89.75 183 VAL A CA 1
ATOM 1426 C C . VAL A 1 183 ? 18.633 1.062 -7.027 1.00 89.75 183 VAL A C 1
ATOM 1428 O O . VAL A 1 183 ? 18.753 0.774 -5.832 1.00 89.75 183 VAL A O 1
ATOM 1431 N N . ARG A 1 184 ? 17.458 0.967 -7.641 1.00 86.19 184 ARG A N 1
ATOM 1432 C CA . ARG A 1 184 ? 16.225 0.560 -6.966 1.00 86.19 184 ARG A CA 1
ATOM 1433 C C . ARG A 1 184 ? 15.550 -0.531 -7.783 1.00 86.19 184 ARG A C 1
ATOM 1435 O O . ARG A 1 184 ? 15.572 -0.480 -9.008 1.00 86.19 184 ARG A O 1
ATOM 1442 N N . TYR A 1 185 ? 14.903 -1.483 -7.116 1.00 87.56 185 TYR A N 1
ATOM 1443 C CA . TYR A 1 185 ? 14.061 -2.427 -7.842 1.00 87.56 185 TYR A CA 1
ATOM 1444 C C . TYR A 1 185 ? 12.789 -1.737 -8.338 1.00 87.56 185 TYR A C 1
ATOM 1446 O O . TYR A 1 185 ? 11.894 -1.437 -7.547 1.00 87.56 185 TYR A O 1
ATOM 1454 N N . SER A 1 186 ? 12.753 -1.458 -9.637 1.00 86.94 186 SER A N 1
ATOM 1455 C CA . SER A 1 186 ? 11.565 -1.127 -10.428 1.00 86.94 186 SER A CA 1
ATOM 1456 C C . SER A 1 186 ? 11.673 -1.841 -11.757 1.00 86.94 186 SER A C 1
ATOM 1458 O O . SER A 1 186 ? 12.765 -2.237 -12.164 1.00 86.94 186 SER A O 1
ATOM 1460 N N . VAL A 1 187 ? 10.543 -1.942 -12.443 1.00 90.25 187 VAL A N 1
ATOM 1461 C CA . VAL A 1 187 ? 10.437 -2.620 -13.725 1.00 90.25 187 VAL A CA 1
ATOM 1462 C C . VAL A 1 187 ? 10.032 -1.616 -14.791 1.00 90.25 187 VAL A C 1
ATOM 1464 O O . VAL A 1 187 ? 8.948 -1.039 -14.721 1.00 90.25 187 VAL A O 1
ATOM 1467 N N . ALA A 1 188 ? 10.901 -1.420 -15.780 1.00 92.88 188 ALA A N 1
ATOM 1468 C CA . ALA A 1 188 ? 10.499 -0.881 -17.069 1.00 92.88 188 ALA A CA 1
ATOM 1469 C C . ALA A 1 188 ? 9.930 -2.044 -17.886 1.00 92.88 188 ALA A C 1
ATOM 1471 O O . ALA A 1 188 ? 10.513 -3.127 -17.905 1.00 92.88 188 ALA A O 1
ATOM 1472 N N . PHE A 1 189 ? 8.786 -1.851 -18.529 1.00 93.81 189 PHE A N 1
ATOM 1473 C CA . PHE A 1 189 ? 8.117 -2.910 -19.280 1.00 93.81 189 PHE A CA 1
ATOM 1474 C C . PHE A 1 189 ? 7.527 -2.376 -20.579 1.00 93.81 189 PHE A C 1
ATOM 1476 O O . PHE A 1 189 ? 7.260 -1.178 -20.705 1.00 93.81 189 PHE A O 1
ATOM 1483 N N . GLU A 1 190 ? 7.329 -3.272 -21.540 1.00 92.06 190 GLU A N 1
ATOM 1484 C CA . GLU A 1 190 ? 6.643 -2.964 -22.788 1.00 92.06 190 GLU A CA 1
ATOM 1485 C C . GLU A 1 190 ? 5.118 -2.863 -22.520 1.00 92.06 190 GLU A C 1
ATOM 1487 O O . GLU A 1 190 ? 4.516 -3.809 -22.000 1.00 92.06 190 GLU A O 1
ATOM 1492 N N . PRO A 1 191 ? 4.469 -1.712 -22.792 1.00 88.75 191 PRO A N 1
ATOM 1493 C CA . PRO A 1 191 ? 3.070 -1.502 -22.416 1.00 88.75 191 PRO A CA 1
ATOM 1494 C C . PRO A 1 191 ? 2.049 -2.438 -23.078 1.00 88.75 191 PRO A C 1
ATOM 1496 O O . PRO A 1 191 ? 1.036 -2.740 -22.449 1.00 88.75 191 PRO A O 1
ATOM 1499 N N . HIS A 1 192 ? 2.266 -2.884 -24.318 1.00 85.50 192 HIS A N 1
ATOM 1500 C CA . HIS A 1 192 ? 1.381 -3.837 -25.001 1.00 85.50 192 HIS A CA 1
ATOM 1501 C C . HIS A 1 192 ? 1.431 -5.217 -24.336 1.00 85.50 192 HIS A C 1
ATOM 1503 O O . HIS A 1 192 ? 0.397 -5.859 -24.151 1.00 85.50 192 HIS A O 1
ATOM 1509 N N . GLU A 1 193 ? 2.614 -5.636 -23.903 1.00 90.62 193 GLU A N 1
ATOM 1510 C CA . GLU A 1 193 ? 2.844 -6.897 -23.201 1.00 90.62 193 GLU A CA 1
ATOM 1511 C C . GLU A 1 193 ? 2.183 -6.935 -21.820 1.00 90.62 193 GLU A C 1
ATOM 1513 O O . GLU A 1 193 ? 1.631 -7.966 -21.423 1.00 90.62 193 GLU A O 1
ATOM 1518 N N . PHE A 1 194 ? 2.113 -5.791 -21.132 1.00 89.62 194 PHE A N 1
ATOM 1519 C CA . PHE A 1 194 ? 1.308 -5.662 -19.914 1.00 89.62 194 PHE A CA 1
ATOM 1520 C C . PHE A 1 194 ? -0.157 -6.008 -20.163 1.00 89.62 194 PHE A C 1
ATOM 1522 O O . PHE A 1 194 ? -0.782 -6.669 -19.331 1.00 89.62 194 PHE A O 1
ATOM 1529 N N . ILE A 1 195 ? -0.716 -5.583 -21.299 1.00 87.50 195 ILE A N 1
ATOM 1530 C CA . ILE A 1 195 ? -2.123 -5.862 -21.557 1.00 87.50 195 ILE A CA 1
ATOM 1531 C C . ILE A 1 195 ? -2.336 -7.354 -21.811 1.00 87.50 195 ILE A C 1
ATOM 1533 O O . ILE A 1 195 ? -3.259 -7.931 -21.244 1.00 87.50 195 ILE A O 1
ATOM 1537 N N . PHE A 1 196 ? -1.463 -8.007 -22.579 1.00 87.94 196 PHE A N 1
ATOM 1538 C CA . PHE A 1 196 ? -1.565 -9.455 -22.767 1.00 87.94 196 PHE A CA 1
ATOM 1539 C C . PHE A 1 196 ? -1.479 -10.222 -21.449 1.00 87.94 196 PHE A C 1
ATOM 1541 O O . PHE A 1 196 ? -2.290 -11.120 -21.220 1.00 87.94 196 PHE A O 1
ATOM 1548 N N . ALA A 1 197 ? -0.558 -9.838 -20.561 1.00 91.38 197 ALA A N 1
ATOM 1549 C CA . ALA A 1 197 ? -0.457 -10.432 -19.232 1.00 91.38 197 ALA A CA 1
ATOM 1550 C C . ALA A 1 197 ? -1.740 -10.216 -18.406 1.00 91.38 197 ALA A C 1
ATOM 1552 O O . ALA A 1 197 ? -2.239 -11.153 -17.782 1.00 91.38 197 ALA A O 1
ATOM 1553 N N . ALA A 1 198 ? -2.309 -9.007 -18.428 1.00 89.38 198 ALA A N 1
ATOM 1554 C CA . ALA A 1 198 ? -3.548 -8.698 -17.716 1.00 89.38 198 ALA A CA 1
ATOM 1555 C C . ALA A 1 198 ? -4.762 -9.461 -18.282 1.00 89.38 198 ALA A C 1
ATOM 1557 O O . ALA A 1 198 ? -5.577 -9.976 -17.515 1.00 89.38 198 ALA A O 1
ATOM 1558 N N . ASP A 1 199 ? -4.874 -9.568 -19.606 1.00 87.12 199 ASP A N 1
ATOM 1559 C CA . ASP A 1 199 ? -5.947 -10.290 -20.294 1.00 87.12 199 ASP A CA 1
ATOM 1560 C C . ASP A 1 199 ? -5.899 -11.794 -19.998 1.00 87.12 199 ASP A C 1
ATOM 1562 O O . ASP A 1 199 ? -6.937 -12.408 -19.735 1.00 87.12 199 ASP A O 1
ATOM 1566 N N . GLU A 1 200 ? -4.699 -12.381 -19.985 1.00 87.69 200 GLU A N 1
ATOM 1567 C CA . GLU A 1 200 ? -4.480 -13.778 -19.604 1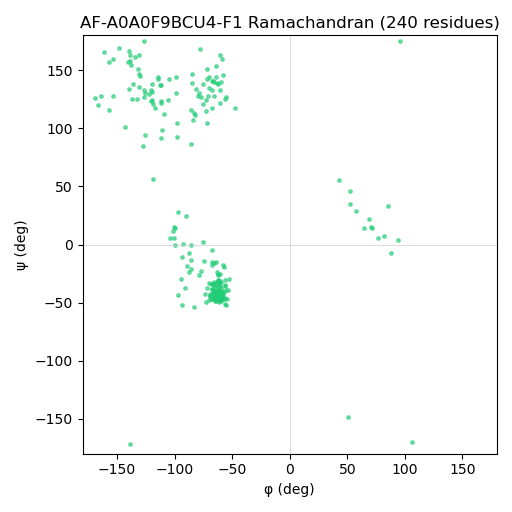.00 87.69 200 GLU A CA 1
ATOM 1568 C C . GLU A 1 200 ? -4.954 -14.027 -18.165 1.00 87.69 200 GLU A C 1
ATOM 1570 O O . GLU A 1 200 ? -5.766 -14.923 -17.926 1.00 87.69 200 GLU A O 1
ATOM 1575 N N . MET A 1 201 ? -4.554 -13.167 -17.221 1.00 91.56 201 MET A N 1
ATOM 1576 C CA . MET A 1 201 ? -4.980 -13.257 -15.819 1.00 91.56 201 MET A CA 1
ATOM 1577 C C . MET A 1 201 ? -6.499 -13.117 -15.650 1.00 91.56 201 MET A C 1
ATOM 1579 O O . MET A 1 201 ? -7.108 -13.836 -14.855 1.00 91.56 201 MET A O 1
ATOM 1583 N N . LEU A 1 202 ? -7.140 -12.212 -16.396 1.00 86.88 202 LEU A N 1
ATOM 1584 C CA . LEU A 1 202 ? -8.599 -12.067 -16.387 1.00 86.88 202 LEU A CA 1
ATOM 1585 C C . LEU A 1 202 ? -9.288 -13.331 -16.914 1.00 86.88 202 LEU A C 1
ATOM 1587 O O . LEU A 1 202 ? -10.245 -13.807 -16.299 1.00 86.88 202 LEU A O 1
ATOM 1591 N N . SER A 1 203 ? -8.789 -13.888 -18.018 1.00 84.88 203 SER A N 1
ATOM 1592 C CA . SER A 1 203 ? -9.316 -15.120 -18.605 1.00 84.88 203 SER A CA 1
ATOM 1593 C C . SER A 1 203 ? -9.182 -16.308 -17.646 1.00 84.88 203 SER A C 1
ATOM 1595 O O . SER A 1 203 ? -10.148 -17.046 -17.447 1.00 84.88 203 SER A O 1
ATOM 1597 N N . GLU A 1 204 ? -8.021 -16.481 -17.008 1.00 89.25 204 GLU A N 1
ATOM 1598 C CA . GLU A 1 204 ? -7.777 -17.524 -15.999 1.00 89.25 204 GLU A CA 1
ATOM 1599 C C . GLU A 1 204 ? -8.686 -17.376 -14.771 1.00 89.25 204 GLU A C 1
ATOM 1601 O O . GLU A 1 204 ? -9.149 -18.369 -14.207 1.00 89.25 204 GLU A O 1
ATOM 1606 N N . ALA A 1 205 ? -9.017 -16.140 -14.391 1.00 88.06 205 ALA A N 1
ATOM 1607 C CA . ALA A 1 205 ? -9.974 -15.845 -13.328 1.00 88.06 205 ALA A CA 1
ATOM 1608 C C . ALA A 1 205 ? -11.447 -16.065 -13.738 1.00 88.06 205 ALA A C 1
ATOM 1610 O O . ALA A 1 205 ? -12.355 -15.791 -12.948 1.00 88.06 205 ALA A O 1
ATOM 1611 N N . GLY A 1 206 ? -11.713 -16.529 -14.965 1.00 85.75 206 GLY A N 1
ATOM 1612 C CA . GLY A 1 206 ? -13.063 -16.722 -15.498 1.00 85.75 206 GLY A CA 1
ATOM 1613 C C . GLY A 1 206 ? -13.793 -15.412 -15.812 1.00 85.75 206 GLY A C 1
ATOM 1614 O O . GLY A 1 206 ? -15.013 -15.408 -16.000 1.00 85.75 206 GLY A O 1
ATOM 1615 N N . VAL A 1 207 ? -13.073 -14.288 -15.861 1.00 85.06 207 VAL A N 1
ATOM 1616 C CA . VAL A 1 207 ? -13.631 -13.002 -16.271 1.00 85.06 207 VAL A CA 1
ATOM 1617 C C . VAL A 1 207 ? -13.712 -12.987 -17.791 1.00 85.06 207 VAL A C 1
ATOM 1619 O O . VAL A 1 207 ? -12.743 -13.280 -18.483 1.00 85.06 207 VAL A O 1
ATOM 1622 N N . ARG A 1 208 ? -14.878 -12.615 -18.326 1.00 79.81 208 ARG A N 1
ATOM 1623 C CA . ARG A 1 208 ? -15.060 -12.390 -19.763 1.00 79.81 208 ARG A CA 1
ATOM 1624 C C . ARG A 1 208 ? -14.945 -10.894 -20.065 1.00 79.81 208 ARG A C 1
ATOM 1626 O O . ARG A 1 208 ? -15.959 -10.194 -19.963 1.00 79.81 208 ARG A O 1
ATOM 1633 N N . PRO A 1 209 ? -13.754 -10.383 -20.413 1.00 72.38 209 PRO A N 1
ATOM 1634 C CA . PRO A 1 209 ? -13.594 -8.975 -20.729 1.00 72.38 209 PRO A CA 1
ATOM 1635 C C . PRO A 1 209 ? -14.359 -8.613 -22.008 1.00 72.38 209 PRO A C 1
ATOM 1637 O O . PRO A 1 209 ? -14.417 -9.374 -22.977 1.00 72.38 209 PRO A O 1
ATOM 1640 N N . LEU A 1 210 ? -14.996 -7.441 -21.996 1.00 70.38 210 LEU A N 1
ATOM 1641 C CA . LEU A 1 210 ? -15.732 -6.898 -23.135 1.00 70.38 210 LEU A CA 1
ATOM 1642 C C . LEU A 1 210 ? -14.979 -5.685 -23.674 1.00 70.38 210 LEU A C 1
ATOM 1644 O O . LEU A 1 210 ? -15.119 -4.578 -23.156 1.00 70.38 210 LEU A O 1
ATOM 1648 N N . TYR A 1 211 ? -14.197 -5.890 -24.728 1.00 68.06 211 TYR A N 1
ATOM 1649 C CA . TYR A 1 211 ? -13.438 -4.814 -25.356 1.00 68.06 211 TYR A CA 1
ATOM 1650 C C . TYR A 1 211 ? -14.277 -4.041 -26.372 1.00 68.06 211 TYR A C 1
ATOM 1652 O O . TYR A 1 211 ? -15.141 -4.598 -27.058 1.00 68.06 211 TYR A O 1
ATOM 1660 N N . HIS A 1 212 ? -14.009 -2.738 -26.476 1.00 61.78 212 HIS A N 1
ATOM 1661 C CA . HIS A 1 212 ? -14.655 -1.879 -27.466 1.00 61.78 212 HIS A CA 1
ATOM 1662 C C . HIS A 1 212 ? -14.184 -2.226 -28.891 1.00 61.78 212 HIS A C 1
ATOM 1664 O O . HIS A 1 212 ? -15.045 -2.382 -29.748 1.00 61.78 212 HIS A O 1
ATOM 1670 N N . THR A 1 213 ? -12.868 -2.422 -29.093 1.00 61.00 213 THR A N 1
ATOM 16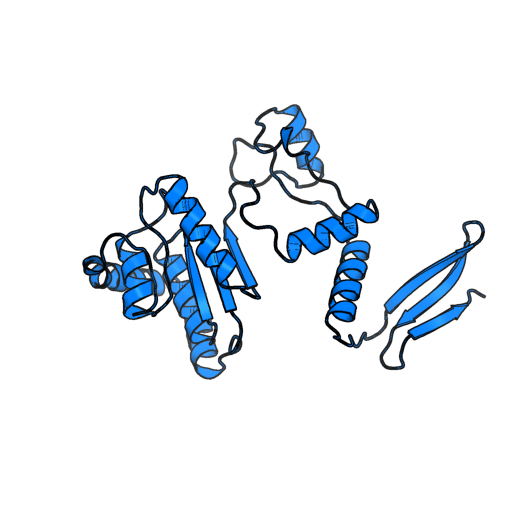71 C CA . THR A 1 213 ? -12.193 -3.085 -30.237 1.00 61.00 213 THR A CA 1
ATOM 1672 C C . THR A 1 213 ? -10.721 -3.302 -29.871 1.00 61.00 213 THR A C 1
ATOM 1674 O O . THR A 1 213 ? -10.067 -2.319 -29.531 1.00 61.00 213 THR A O 1
ATOM 1677 N N . TRP A 1 214 ? -10.188 -4.526 -29.954 1.00 62.88 214 TRP A N 1
ATOM 1678 C CA . TRP A 1 214 ? -8.751 -4.816 -29.794 1.00 62.88 214 TRP A CA 1
ATOM 1679 C C . TRP A 1 214 ? -8.255 -5.701 -30.934 1.00 62.88 214 TRP A C 1
ATOM 1681 O O . TRP A 1 214 ? -8.938 -6.666 -31.259 1.00 62.88 214 TRP A O 1
ATOM 1691 N N . ALA A 1 215 ? -7.090 -5.394 -31.514 1.00 62.75 215 ALA A N 1
ATOM 1692 C CA . ALA A 1 215 ? -6.284 -6.382 -32.228 1.00 62.75 215 ALA A CA 1
ATOM 1693 C C . ALA A 1 215 ? -5.434 -7.105 -31.176 1.00 62.75 215 ALA A C 1
ATOM 1695 O O . ALA A 1 215 ? -4.539 -6.508 -30.587 1.00 62.75 215 ALA A O 1
ATOM 1696 N N . CYS A 1 216 ? -5.781 -8.350 -30.879 1.00 68.88 216 CYS A N 1
ATOM 1697 C CA . CYS A 1 216 ? -5.190 -9.136 -29.803 1.00 68.88 216 CYS A CA 1
ATOM 1698 C C . CYS A 1 216 ? -3.959 -9.924 -30.253 1.00 68.88 216 CYS A C 1
ATOM 1700 O O . CYS A 1 216 ? -3.209 -10.387 -29.411 1.00 68.88 216 CYS A O 1
ATOM 1702 N N . GLU A 1 217 ? -3.748 -10.146 -31.551 1.00 78.81 217 GLU A N 1
ATOM 1703 C CA . GLU A 1 217 ? -2.619 -10.976 -31.982 1.00 78.81 217 GLU A CA 1
ATOM 1704 C C . GLU A 1 217 ? -2.364 -10.821 -33.483 1.00 78.81 217 GLU A C 1
ATOM 1706 O O . GLU A 1 217 ? -3.269 -11.107 -34.272 1.00 78.81 217 GLU A O 1
ATOM 1711 N N . PRO A 1 218 ? -1.178 -10.375 -33.924 1.00 84.38 218 PRO A N 1
ATOM 1712 C CA . PRO A 1 218 ? -0.794 -10.521 -35.317 1.00 84.38 218 PRO A CA 1
ATOM 1713 C C . PRO A 1 218 ? -0.364 -11.971 -35.573 1.00 84.38 218 PRO A C 1
ATOM 1715 O O . PRO A 1 218 ? 0.523 -12.495 -34.907 1.00 84.38 218 PRO A O 1
ATOM 1718 N N . LEU A 1 219 ? -0.956 -12.608 -36.579 1.00 85.62 219 LEU A N 1
ATOM 1719 C CA . LEU A 1 219 ? -0.417 -13.832 -37.156 1.00 85.62 219 LEU A CA 1
ATOM 1720 C C . LEU A 1 219 ? 0.670 -13.432 -38.155 1.00 85.62 219 LEU A C 1
ATOM 1722 O O . LEU A 1 219 ? 0.363 -12.832 -39.188 1.00 85.62 219 LEU A O 1
ATOM 1726 N N . VAL A 1 220 ? 1.927 -13.731 -37.834 1.00 86.88 220 VAL A N 1
ATOM 1727 C CA . VAL A 1 220 ? 3.085 -13.411 -38.678 1.00 86.88 220 VAL A CA 1
ATOM 1728 C C . VAL A 1 220 ? 3.594 -14.683 -39.350 1.00 86.88 220 VAL A C 1
ATOM 1730 O O . VAL A 1 220 ? 3.947 -15.639 -38.667 1.00 86.88 220 VAL A O 1
ATOM 1733 N N . GLU A 1 221 ? 3.679 -14.671 -40.679 1.00 87.94 221 GLU A N 1
ATOM 1734 C CA . GLU A 1 221 ? 4.319 -15.724 -41.479 1.00 87.94 221 GLU A CA 1
ATOM 1735 C C . GLU A 1 221 ? 5.352 -15.079 -42.405 1.00 87.94 221 GLU A C 1
ATOM 1737 O O . GLU A 1 221 ? 5.071 -14.058 -43.035 1.00 87.94 221 GLU A O 1
ATOM 1742 N N . ASP A 1 222 ? 6.559 -15.649 -42.464 1.00 90.94 222 ASP A N 1
ATOM 1743 C CA . ASP A 1 222 ? 7.686 -15.144 -43.267 1.00 90.94 222 ASP A CA 1
ATOM 1744 C C . ASP A 1 222 ? 8.012 -13.655 -43.032 1.00 90.94 222 ASP A C 1
ATOM 1746 O O . ASP A 1 222 ? 8.390 -12.919 -43.942 1.00 90.94 222 ASP A O 1
ATOM 1750 N N . GLY A 1 223 ? 7.838 -13.184 -41.792 1.00 88.69 223 GLY A N 1
ATOM 1751 C CA . GLY A 1 223 ? 8.085 -11.789 -41.413 1.00 88.69 223 GLY A CA 1
ATOM 1752 C C . GLY A 1 223 ? 6.998 -10.799 -41.851 1.00 88.69 223 GLY A C 1
ATOM 1753 O O . GLY A 1 223 ? 7.162 -9.599 -41.640 1.00 88.69 223 GLY A O 1
ATOM 1754 N N . ALA A 1 224 ? 5.883 -11.273 -42.418 1.00 86.81 224 ALA A N 1
ATOM 1755 C CA . ALA A 1 224 ? 4.740 -10.452 -42.809 1.00 86.81 224 ALA A CA 1
ATOM 1756 C C . ALA A 1 224 ? 3.489 -10.784 -41.982 1.00 86.81 224 ALA A C 1
ATOM 1758 O O . ALA A 1 224 ? 3.204 -11.944 -41.686 1.00 86.81 224 ALA A O 1
ATOM 1759 N N . ILE A 1 225 ? 2.702 -9.762 -41.635 1.00 87.94 225 ILE A N 1
ATOM 1760 C CA . ILE A 1 225 ? 1.416 -9.947 -40.948 1.00 87.94 225 ILE A CA 1
ATOM 1761 C C . ILE A 1 225 ? 0.404 -10.514 -41.951 1.00 87.94 225 ILE A C 1
ATOM 1763 O O . ILE A 1 225 ? 0.032 -9.842 -42.912 1.00 87.94 225 ILE A O 1
ATOM 1767 N N . ARG A 1 226 ? -0.056 -11.745 -41.716 1.00 91.88 226 ARG A N 1
ATOM 1768 C CA . ARG A 1 226 ? -1.057 -12.449 -42.533 1.00 91.88 226 ARG A CA 1
ATOM 1769 C C . ARG A 1 226 ? -2.471 -12.290 -42.021 1.00 91.88 226 ARG A C 1
ATOM 1771 O O . ARG A 1 226 ? -3.412 -12.321 -42.808 1.00 91.88 226 ARG A O 1
ATOM 1778 N N . ALA A 1 227 ? -2.636 -12.116 -40.720 1.00 88.81 227 ALA A N 1
ATOM 1779 C CA . ALA A 1 227 ? -3.925 -11.830 -40.121 1.00 88.81 227 ALA A CA 1
ATOM 1780 C C . ALA A 1 227 ? -3.747 -11.069 -38.812 1.00 88.81 227 ALA A C 1
ATOM 1782 O O . ALA A 1 227 ? -2.690 -11.118 -38.189 1.00 88.81 227 ALA A O 1
ATOM 1783 N N . VAL A 1 228 ? -4.805 -10.399 -38.378 1.00 86.31 228 VAL A N 1
ATOM 1784 C CA . VAL A 1 228 ? -4.921 -9.874 -37.022 1.00 86.31 228 VAL A CA 1
ATOM 1785 C C . VAL A 1 228 ? -6.125 -10.510 -36.350 1.00 86.31 228 VAL A C 1
ATOM 1787 O O . VAL A 1 228 ? -7.249 -10.458 -36.852 1.00 86.31 228 VAL A O 1
ATOM 1790 N N . VAL A 1 229 ? -5.895 -11.135 -35.206 1.00 85.94 229 VAL A N 1
ATOM 1791 C CA . VAL A 1 229 ? -6.960 -11.557 -34.308 1.00 85.94 229 VAL A CA 1
ATOM 1792 C C . VAL A 1 229 ? -7.539 -10.304 -33.680 1.00 85.94 229 VAL A C 1
ATOM 1794 O O . VAL A 1 229 ? -6.797 -9.503 -33.120 1.00 85.94 229 VAL A O 1
ATOM 1797 N N . ILE A 1 230 ? -8.855 -10.142 -33.744 1.00 83.06 230 ILE A N 1
ATOM 1798 C CA . ILE A 1 230 ? -9.573 -9.094 -33.032 1.00 83.06 230 ILE A CA 1
ATOM 1799 C C . ILE A 1 230 ? -10.508 -9.687 -31.978 1.00 83.06 230 ILE A C 1
ATOM 1801 O O . ILE A 1 230 ? -11.130 -10.725 -32.196 1.00 83.06 230 ILE A O 1
ATOM 1805 N N . GLN A 1 231 ? -10.642 -9.010 -30.841 1.00 73.38 231 GLN A N 1
ATOM 1806 C CA . GLN A 1 231 ? -11.649 -9.315 -29.826 1.00 73.38 231 GLN A CA 1
ATOM 1807 C C . GLN A 1 231 ? -12.537 -8.085 -29.642 1.00 73.38 231 GLN A C 1
ATOM 1809 O O . GLN A 1 231 ? -12.070 -6.983 -29.346 1.00 73.38 231 GLN A O 1
ATOM 1814 N N . ASN A 1 232 ? -13.841 -8.262 -29.831 1.00 75.19 232 ASN A N 1
ATOM 1815 C CA . ASN A 1 232 ? -14.837 -7.218 -29.601 1.00 75.19 232 ASN A CA 1
ATOM 1816 C C . ASN A 1 232 ? -16.077 -7.808 -28.907 1.00 75.19 232 ASN A C 1
ATOM 1818 O O . ASN A 1 232 ? -16.093 -8.971 -28.495 1.00 75.19 232 ASN A O 1
ATOM 1822 N N . LYS A 1 233 ? -17.144 -7.010 -28.779 1.00 71.62 233 LYS A N 1
ATOM 1823 C CA . LYS A 1 233 ? -18.423 -7.443 -28.182 1.00 71.62 233 LYS A CA 1
ATOM 1824 C C . LYS A 1 233 ? -19.074 -8.650 -28.883 1.00 71.62 233 LYS A C 1
ATOM 1826 O O . LYS A 1 233 ? -19.934 -9.284 -28.278 1.00 71.62 233 LYS A O 1
ATOM 1831 N N . ALA A 1 234 ? -18.682 -8.969 -30.117 1.00 72.94 234 ALA A N 1
ATOM 1832 C CA . ALA A 1 234 ? -19.146 -10.126 -30.883 1.00 72.94 234 ALA A CA 1
ATOM 1833 C C . ALA A 1 234 ? -18.257 -11.380 -30.723 1.00 72.94 234 ALA A C 1
ATOM 1835 O O . ALA A 1 234 ? -18.576 -12.416 -31.300 1.00 72.94 234 ALA A O 1
ATOM 1836 N N . GLY A 1 235 ? -17.181 -11.321 -29.929 1.00 70.50 235 GLY A N 1
ATOM 1837 C CA . GLY A 1 235 ? -16.268 -12.444 -29.680 1.00 70.50 235 GLY A CA 1
ATOM 1838 C C . GLY A 1 235 ? -14.915 -12.315 -30.390 1.00 70.50 235 GLY A C 1
ATOM 1839 O O . GLY A 1 235 ? -14.575 -11.250 -30.907 1.00 70.50 235 GLY A O 1
ATOM 1840 N N . ARG A 1 236 ? -14.131 -13.404 -30.366 1.00 79.25 236 ARG A N 1
ATOM 1841 C CA . ARG A 1 236 ? -12.815 -13.501 -31.023 1.00 79.25 236 ARG A CA 1
ATOM 1842 C C . ARG A 1 236 ? -13.012 -13.766 -32.514 1.00 79.25 236 ARG A C 1
ATOM 1844 O O . ARG A 1 236 ? -13.730 -14.693 -32.881 1.00 79.25 236 ARG A O 1
ATOM 1851 N N . GLN A 1 237 ? -12.389 -12.962 -33.363 1.00 82.50 237 GLN A N 1
ATOM 1852 C CA . GLN A 1 237 ? -12.435 -13.074 -34.823 1.00 82.50 237 GLN A CA 1
ATOM 1853 C C . GLN A 1 237 ? -11.014 -12.920 -35.379 1.00 82.50 237 GLN A C 1
ATOM 1855 O O . GLN A 1 237 ? -10.144 -12.393 -34.694 1.00 82.50 237 GLN A O 1
ATOM 1860 N N . ALA A 1 238 ? -10.766 -13.358 -36.611 1.00 87.69 238 ALA A N 1
ATOM 1861 C CA . ALA A 1 238 ? -9.510 -13.103 -37.315 1.00 87.69 238 ALA A CA 1
ATOM 1862 C C . ALA A 1 238 ? -9.799 -12.342 -38.611 1.00 87.69 238 ALA A C 1
ATOM 1864 O O . ALA A 1 238 ? -10.708 -12.706 -39.357 1.00 87.69 238 ALA A O 1
ATOM 1865 N N . ILE A 1 239 ? -9.034 -11.285 -38.870 1.00 84.19 239 ILE A N 1
ATOM 1866 C CA . ILE A 1 239 ? -9.084 -10.508 -40.108 1.00 84.19 239 ILE A CA 1
ATOM 1867 C C . ILE A 1 239 ? -7.808 -10.810 -40.882 1.00 84.19 239 ILE A C 1
ATOM 1869 O O . ILE A 1 239 ? -6.726 -10.426 -40.447 1.00 84.19 239 ILE A O 1
ATOM 1873 N N . ALA A 1 240 ? -7.927 -11.488 -42.022 1.00 89.69 240 ALA A N 1
ATOM 1874 C CA . ALA A 1 240 ? -6.798 -11.711 -42.918 1.00 89.69 240 ALA A CA 1
ATOM 1875 C C . ALA A 1 240 ? -6.336 -10.390 -43.561 1.00 89.69 240 ALA A C 1
ATOM 1877 O O . ALA A 1 240 ? -7.161 -9.545 -43.926 1.00 89.69 240 ALA A O 1
ATOM 1878 N N . ALA A 1 241 ? -5.023 -10.223 -43.704 1.00 80.19 241 ALA A N 1
ATOM 1879 C CA . ALA A 1 241 ? -4.431 -9.177 -44.525 1.00 80.19 241 ALA A CA 1
ATOM 1880 C C . ALA A 1 241 ? -4.838 -9.400 -45.993 1.00 80.19 241 ALA A C 1
ATOM 1882 O O . ALA A 1 241 ? -4.909 -10.543 -46.449 1.00 80.19 241 ALA A O 1
ATOM 1883 N N . LYS A 1 242 ? -5.163 -8.315 -46.702 1.00 72.06 242 LYS A N 1
ATOM 1884 C CA . LYS A 1 242 ? -5.486 -8.352 -48.135 1.00 72.06 242 LYS A CA 1
ATOM 1885 C C . LYS A 1 242 ? -4.227 -8.379 -48.986 1.00 72.06 242 LYS A C 1
ATOM 1887 O O . LYS A 1 242 ? -3.249 -7.716 -48.578 1.00 72.06 242 LYS A O 1
#

InterPro domains:
  IPR000043 Adenosylhomocysteinase-like [PF05221] (4-128)
  IPR000043 Adenosylhomocysteinase-like [PTHR23420] (4-128)
  IPR020082 S-adenosyl-L-homocysteine hydrolase, conserved site [PS00738] (75-89)
  IPR042172 Adenosylhomocysteinase-like superfamily [G3DSA:3.40.50.1480] (1-170)

pLDDT: mean 90.55, std 9.1, range [61.0, 98.81]

Sequence (242 aa):
MPKHDVKDMGLAKKGMSRIEWAAMDMPVLENIKKRFRKDKPLKGLRVSACLHVTTETANLMDTLRLGGAAVVLCASNPLSTQDDVAAACTKYFKVPTYAIKGENNDTYYKHIMVAADHKAQITMDDGAGRQAVGGLCQEIVDRMERRGAVHYPPKSEWNDPDAQLVEHYSRWGLTWGRGPHRVRYSVAFEPHEFIFAADEMLSEAGVRPLYHTWACEPLVEDGAIRAVVIQNKAGRQAIAAK

Nearest PDB structures (foldseek):
  7zd9-assembly1_A  TM=9.514E-01  e=1.689E-15  Synechocystis sp. PCC 6803
  7zd8-assembly1_A  TM=9.504E-01  e=2.295E-15  Synechocystis sp. PCC 6803
  7o5l-assembly1_A  TM=8.998E-01  e=7.148E-16  Synechocystis sp. PCC 6803 substr. Kazusa
  7zd7-assembly1_A  TM=9.007E-01  e=7.600E-16  Synechocystis sp. PCC 6803
  5jxw-assembly1_B  TM=8.393E-01  e=6.522E-11  Cryptosporidium parvum

Mean predicted aligned error: 11.15 Å

Secondary structure (DSSP, 8-state):
----EES-GGGHHHHHHHHHHHHTT-HHHHHHHHHHHHH-TTTT-EEEEEE--SHHHHHHHHHHHHTT-EEEEEESSTTT--HHHHHHIIIII---EEE-TT--HHHHHHHHHHHHHT--SEEEE--SSS-S--HHHHHHHHHHHTTT-EE---GGGTT---HHHHHHHHTTT---SSSSP------EE-HHHHHHHHHHHHHHTT-----SSEEEEEEEETTEEEEEEEEETTEEEEEE--

Organism: NCBI:txid412755

Foldseek 3Di:
DDAAAFDDLVLQVVLVVLLVVVVVVVVVLVVLLVVLLPQLQCAPFEEEEAEQQHSVVLSVLLSNVSSRYQYEYEHLDQQRHDRSSQSNSCPPVVHHYQHYHNDDPVSRLVSLVVSVVSVGPYYHHDDPQDDSDPPVVVQLVVQQVVVVFKDWDDPVQGQALDPVLQVVCVVQVQWDDDDPIGGGTDIRGDVLSSVLSVVVVCVVVVHDDADCKDQNDFDDDPNDGQWTWMQHNVGIDIGGDD